Protein AF-A0A843UYV1-F1 (afdb_monomer_lite)

InterPro domains:
  IPR007244 NAA35-like [PTHR21373] (15-212)
  IPR057983 NAA35-like, N-terminal [PF04112] (39-180)

Organism: Colocasia esculenta (NCBI:txid4460)

Sequence (216 aa):
MDGAGGGGPLPQTIPSGEQTVWVDASRLIGAACDDLKDGELIHGENFSLFAAMSALEIMDPKMDSGMEKCGYHSLEEAIEDGVGPVPLSSDRTLDVQRCIDVMDHLLICEATWHRGHSLAQTVFSCIYLLKIERTSSHALLHSYCRIIQATCNVVVSAVSDARTHEEEDLFTMSYGLPLKGDGDEKCLSVLNSVEETLCRQLRACRTATSRKQLSE

Structure (mmCIF, N/CA/C/O backbone):
data_AF-A0A843UYV1-F1
#
_entry.id   AF-A0A843UYV1-F1
#
loop_
_atom_site.group_PDB
_atom_site.id
_atom_site.type_symbol
_atom_site.label_atom_id
_atom_site.label_alt_id
_atom_site.label_comp_id
_atom_site.label_asym_id
_atom_site.label_entity_id
_atom_site.label_seq_id
_atom_site.pdbx_PDB_ins_code
_atom_site.Cartn_x
_atom_site.Cartn_y
_atom_site.Cartn_z
_atom_site.occupancy
_atom_site.B_iso_or_equiv
_atom_site.auth_seq_id
_atom_site.auth_comp_id
_atom_site.auth_asym_id
_atom_site.auth_atom_id
_atom_site.pdbx_PDB_model_num
ATOM 1 N N . MET A 1 1 ? 10.867 -28.418 -31.594 1.00 38.44 1 MET A N 1
ATOM 2 C CA . MET A 1 1 ? 9.836 -28.570 -30.548 1.00 38.44 1 MET A CA 1
ATOM 3 C C . MET A 1 1 ? 9.015 -27.307 -30.608 1.00 38.44 1 MET A C 1
ATOM 5 O O . MET A 1 1 ? 9.463 -26.268 -30.145 1.00 38.44 1 MET A O 1
ATOM 9 N N . ASP A 1 2 ? 7.910 -27.399 -31.335 1.00 34.88 2 ASP A N 1
ATOM 10 C CA . ASP A 1 2 ? 7.073 -26.277 -31.739 1.00 34.88 2 ASP A CA 1
ATOM 11 C C . ASP A 1 2 ? 6.251 -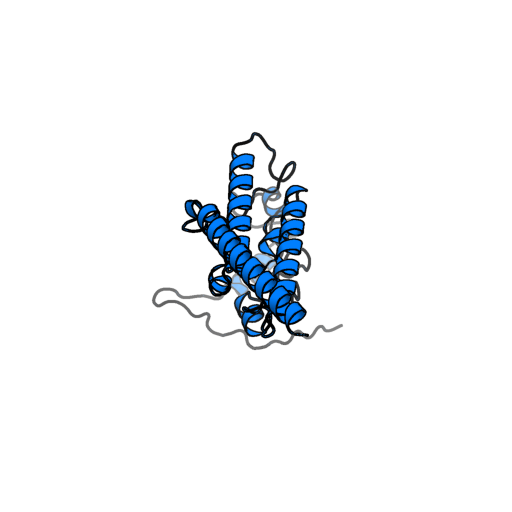25.763 -30.555 1.00 34.88 2 ASP A C 1
ATOM 13 O O . ASP A 1 2 ? 5.382 -26.461 -30.033 1.00 34.88 2 ASP A O 1
ATOM 17 N N . GLY A 1 3 ? 6.543 -24.537 -30.124 1.00 35.09 3 GLY A N 1
ATOM 18 C CA . GLY A 1 3 ? 5.702 -23.770 -29.214 1.00 35.09 3 GLY A CA 1
ATOM 19 C C . GLY A 1 3 ? 4.675 -22.991 -30.023 1.00 35.09 3 GLY A C 1
ATOM 20 O O . GLY A 1 3 ? 4.914 -21.846 -30.392 1.00 35.09 3 GLY A O 1
ATOM 21 N N . ALA A 1 4 ? 3.544 -23.624 -30.331 1.00 39.28 4 ALA A N 1
ATOM 22 C CA . ALA A 1 4 ? 2.399 -22.961 -30.941 1.00 39.28 4 ALA A CA 1
ATOM 23 C C . ALA A 1 4 ? 1.757 -21.997 -29.925 1.00 39.28 4 ALA A C 1
ATOM 25 O O . ALA A 1 4 ? 0.871 -22.374 -29.159 1.00 39.28 4 ALA A O 1
ATOM 26 N N . GLY A 1 5 ? 2.238 -20.752 -29.897 1.00 36.19 5 GLY A N 1
ATOM 27 C CA . GLY A 1 5 ? 1.577 -19.640 -29.220 1.00 36.19 5 GLY A CA 1
ATOM 28 C C . GLY A 1 5 ? 0.309 -19.255 -29.981 1.00 36.19 5 GLY A C 1
ATOM 29 O O . GLY A 1 5 ? 0.352 -19.021 -31.188 1.00 36.19 5 GLY A O 1
ATOM 30 N N . GLY A 1 6 ? -0.828 -19.243 -29.285 1.00 35.62 6 GLY A N 1
ATOM 31 C CA . GLY A 1 6 ? -2.142 -18.950 -29.849 1.00 35.62 6 GLY A CA 1
ATOM 32 C C . GLY A 1 6 ? -2.205 -17.560 -30.481 1.00 35.62 6 GLY A C 1
ATOM 33 O O . GLY A 1 6 ? -2.370 -16.561 -29.788 1.00 35.62 6 GLY A O 1
ATOM 34 N N . GLY A 1 7 ? -2.111 -17.514 -31.809 1.00 38.56 7 GLY A N 1
ATOM 35 C CA . GLY A 1 7 ? -2.366 -16.328 -32.619 1.00 38.56 7 GLY A CA 1
ATOM 36 C C . GLY A 1 7 ? -3.859 -16.022 -32.678 1.00 38.56 7 GLY A C 1
ATOM 37 O O . GLY A 1 7 ? -4.530 -16.351 -33.654 1.00 38.56 7 GLY A O 1
ATOM 38 N N . GLY A 1 8 ? -4.388 -15.400 -31.624 1.00 40.28 8 GLY A N 1
ATOM 39 C CA . GLY A 1 8 ? -5.604 -14.604 -31.758 1.00 40.28 8 GLY A CA 1
ATOM 40 C C . GLY A 1 8 ? -5.331 -13.419 -32.699 1.00 40.28 8 GLY A C 1
ATOM 41 O O . GLY A 1 8 ? -4.207 -12.909 -32.706 1.00 40.28 8 GLY A O 1
ATOM 42 N N . PRO A 1 9 ? -6.302 -12.972 -33.516 1.00 43.75 9 PRO A N 1
ATOM 43 C CA . PRO A 1 9 ? -6.101 -11.802 -34.358 1.00 43.75 9 PRO A CA 1
ATOM 44 C C . PRO A 1 9 ? -5.798 -10.588 -33.474 1.00 43.75 9 PRO A C 1
ATOM 46 O O . PRO A 1 9 ? -6.587 -10.251 -32.591 1.00 43.75 9 PRO A O 1
ATOM 49 N N . LEU A 1 10 ? -4.658 -9.938 -33.719 1.00 50.78 10 LEU A N 1
ATOM 50 C CA . LEU A 1 10 ? -4.339 -8.646 -33.118 1.00 50.78 10 LEU A CA 1
ATOM 51 C C . LEU A 1 10 ? -5.471 -7.655 -33.455 1.00 50.78 10 LEU A C 1
ATOM 53 O O . LEU A 1 10 ? -5.936 -7.643 -34.603 1.00 50.78 10 LEU A O 1
ATOM 57 N N . PRO A 1 11 ? -5.947 -6.841 -32.495 1.00 50.53 11 PRO A N 1
ATOM 58 C CA . PRO A 1 11 ? -6.991 -5.863 -32.764 1.00 50.53 11 PRO A CA 1
ATOM 59 C C . PRO A 1 11 ? -6.548 -4.925 -33.895 1.00 50.53 11 PRO A C 1
ATOM 61 O O . PRO A 1 11 ? -5.503 -4.287 -33.807 1.00 50.53 11 PRO A O 1
ATOM 64 N N . GLN A 1 12 ? -7.338 -4.849 -34.972 1.00 56.47 12 GLN A N 1
ATOM 65 C CA . GLN A 1 12 ? -6.966 -4.145 -36.211 1.00 56.47 12 GLN A CA 1
ATOM 66 C C . GLN A 1 12 ? -6.924 -2.613 -36.085 1.00 56.47 12 GLN A C 1
ATOM 68 O O . GLN A 1 12 ? -6.451 -1.938 -36.995 1.00 56.47 12 GLN A O 1
ATOM 73 N N . THR A 1 13 ? -7.389 -2.053 -34.971 1.00 56.59 13 THR A N 1
ATOM 74 C CA . THR A 1 13 ? -7.415 -0.606 -34.739 1.00 56.59 13 THR A CA 1
ATOM 75 C C . THR A 1 13 ? -7.285 -0.325 -33.252 1.00 56.59 13 THR A C 1
ATOM 77 O O . THR A 1 13 ? -8.186 -0.642 -32.475 1.00 56.59 13 THR A O 1
ATOM 80 N N . ILE A 1 14 ? -6.164 0.285 -32.865 1.00 61.91 14 ILE A N 1
ATOM 81 C CA . ILE A 1 14 ? -5.993 0.893 -31.545 1.00 61.91 14 ILE A CA 1
ATOM 82 C C . ILE A 1 14 ? -6.936 2.106 -31.502 1.00 61.91 14 ILE A C 1
ATOM 84 O O . ILE A 1 14 ? -6.879 2.931 -32.419 1.00 61.91 14 ILE A O 1
ATOM 88 N N . PRO A 1 15 ? -7.829 2.226 -30.503 1.00 61.72 15 PRO A N 1
ATOM 89 C CA . PRO A 1 15 ? -8.723 3.370 -30.406 1.00 61.72 15 PRO A CA 1
ATOM 90 C C . PRO A 1 15 ? -7.897 4.659 -30.334 1.00 61.72 15 PRO A C 1
ATOM 92 O O . PRO A 1 15 ? -7.017 4.828 -29.490 1.00 61.72 15 PRO A O 1
ATOM 95 N N . SER A 1 16 ? -8.165 5.549 -31.279 1.00 61.94 16 SER A N 1
ATOM 96 C CA . SER A 1 16 ? -7.457 6.803 -31.493 1.00 61.94 16 SER A CA 1
ATOM 97 C C . SER A 1 16 ? -8.427 7.938 -31.167 1.00 61.94 16 SER A C 1
ATOM 99 O O . SER A 1 16 ? -9.595 7.860 -31.549 1.00 61.94 16 SER A O 1
ATOM 101 N N . GLY A 1 17 ? -7.989 8.956 -30.421 1.00 69.56 17 GLY A N 1
ATOM 102 C CA . GLY A 1 17 ? -8.827 10.126 -30.135 1.00 69.56 17 GLY A CA 1
ATOM 103 C C . GLY A 1 17 ? -9.171 10.882 -31.423 1.00 69.56 17 GLY A C 1
ATOM 104 O O . GLY A 1 17 ? -8.556 10.645 -32.459 1.00 69.56 17 GLY A O 1
ATOM 105 N N . GLU A 1 18 ? -10.110 11.833 -31.370 1.00 69.56 18 GLU A N 1
ATOM 106 C CA . GLU A 1 18 ? -10.614 12.565 -32.554 1.00 69.56 18 GLU A CA 1
ATOM 107 C C . GLU A 1 18 ? -9.525 13.269 -33.402 1.00 69.56 18 GLU A C 1
ATOM 109 O O . GLU A 1 18 ? -9.798 13.692 -34.523 1.00 69.56 18 GLU A O 1
ATOM 114 N N . GLN A 1 19 ? -8.288 13.386 -32.898 1.00 70.62 19 GLN A N 1
ATOM 115 C CA . GLN A 1 19 ? -7.157 14.035 -33.573 1.00 70.62 19 GLN A CA 1
ATOM 116 C C . GLN A 1 19 ? -5.861 13.208 -33.626 1.00 70.62 19 GLN A C 1
ATOM 118 O O . GLN A 1 19 ? -4.828 13.736 -34.033 1.00 70.62 19 GLN A O 1
ATOM 123 N N . THR A 1 20 ? -5.866 11.930 -33.240 1.00 77.88 20 THR A N 1
ATOM 124 C CA . THR A 1 20 ? -4.661 11.085 -33.323 1.00 77.88 20 THR A CA 1
ATOM 125 C C . THR A 1 20 ? -4.893 9.920 -34.272 1.00 77.88 20 THR A C 1
ATOM 127 O O . THR A 1 20 ? -5.973 9.345 -34.295 1.00 77.88 20 THR A O 1
ATOM 130 N N . VAL A 1 21 ? -3.887 9.544 -35.066 1.00 81.81 21 VAL A N 1
ATOM 131 C CA . VAL A 1 21 ? -3.927 8.358 -35.938 1.00 81.81 21 VAL A CA 1
ATOM 132 C C . VAL A 1 21 ? -2.755 7.462 -35.564 1.00 81.81 21 VAL A C 1
ATOM 134 O O . VAL A 1 21 ? -1.602 7.864 -35.713 1.00 81.81 21 VAL A O 1
ATOM 137 N N . TRP A 1 22 ? -3.046 6.258 -35.076 1.00 85.88 22 TRP A N 1
ATOM 138 C CA . TRP A 1 22 ? -2.031 5.231 -34.849 1.00 85.88 22 TRP A CA 1
ATOM 139 C C . TRP A 1 22 ? -1.647 4.557 -36.169 1.00 85.88 22 TRP A C 1
ATOM 141 O O . TRP A 1 22 ? -2.512 4.195 -36.966 1.00 85.88 22 TRP A O 1
ATOM 151 N N . VAL A 1 23 ? -0.347 4.367 -36.388 1.00 87.44 23 VAL A N 1
ATOM 152 C CA . VAL A 1 23 ? 0.202 3.630 -37.533 1.00 87.44 23 VAL A CA 1
ATOM 153 C C . VAL A 1 23 ? 1.102 2.522 -37.001 1.00 87.44 23 VAL A C 1
ATOM 155 O O . VAL A 1 2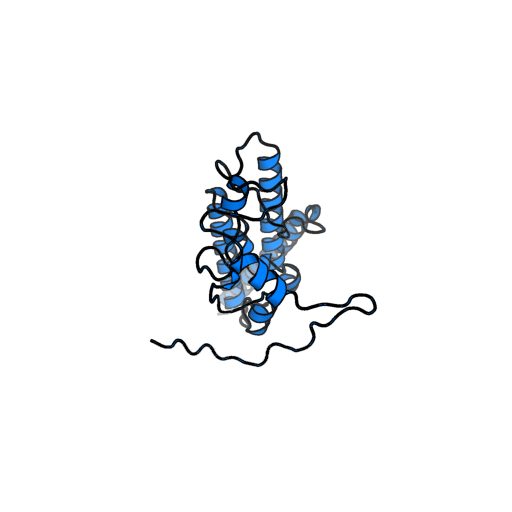3 ? 1.940 2.770 -36.136 1.00 87.44 23 VAL A O 1
ATOM 158 N N . ASP A 1 24 ? 0.930 1.306 -37.516 1.00 88.75 24 ASP A N 1
ATOM 159 C CA . ASP A 1 24 ? 1.776 0.170 -37.155 1.00 88.75 24 ASP A CA 1
ATOM 160 C C . ASP A 1 24 ? 3.193 0.339 -37.730 1.00 88.75 24 ASP A C 1
ATOM 162 O O . ASP A 1 24 ? 3.394 0.351 -38.947 1.00 88.75 24 ASP A O 1
ATOM 166 N N . ALA A 1 25 ? 4.176 0.456 -36.837 1.00 92.88 25 ALA A N 1
ATOM 167 C CA . ALA A 1 25 ? 5.590 0.586 -37.172 1.00 92.88 25 ALA A CA 1
ATOM 168 C C . ALA A 1 25 ? 6.369 -0.739 -37.057 1.00 92.88 25 ALA A C 1
ATOM 170 O O . ALA A 1 25 ? 7.576 -0.750 -37.293 1.00 92.88 25 ALA A O 1
ATOM 171 N N . SER A 1 26 ? 5.714 -1.863 -36.741 1.00 93.50 26 SER A N 1
ATOM 172 C CA . SER A 1 26 ? 6.387 -3.140 -36.446 1.00 93.50 26 SER A CA 1
ATOM 173 C C . SER A 1 26 ? 7.289 -3.610 -37.588 1.00 93.50 26 SER A C 1
ATOM 175 O O . SER A 1 26 ? 8.414 -4.041 -37.357 1.00 93.50 26 SER A O 1
ATOM 177 N N . ARG A 1 27 ? 6.833 -3.469 -38.843 1.00 93.75 27 ARG A N 1
ATOM 178 C CA . ARG A 1 27 ? 7.629 -3.846 -40.028 1.00 93.75 27 ARG A CA 1
ATOM 179 C C . ARG A 1 27 ? 8.855 -2.961 -40.229 1.00 93.75 27 ARG A C 1
ATOM 181 O O . ARG A 1 27 ? 9.890 -3.457 -40.655 1.00 93.75 27 ARG A O 1
ATOM 188 N N . LEU A 1 28 ? 8.724 -1.665 -39.948 1.00 93.44 28 LEU A N 1
ATOM 189 C CA . LEU A 1 28 ? 9.826 -0.712 -40.057 1.00 93.44 28 LEU A CA 1
ATOM 190 C C . LEU A 1 28 ? 10.901 -1.021 -39.010 1.00 93.44 28 LEU A C 1
ATOM 192 O O . LEU A 1 28 ? 12.080 -1.065 -39.344 1.00 93.44 28 LEU A O 1
ATOM 196 N N . ILE A 1 29 ? 10.478 -1.270 -37.768 1.00 93.38 29 ILE A N 1
ATOM 197 C CA . ILE A 1 29 ? 11.378 -1.621 -36.665 1.00 93.38 29 ILE A CA 1
ATOM 198 C C . ILE A 1 29 ? 12.070 -2.957 -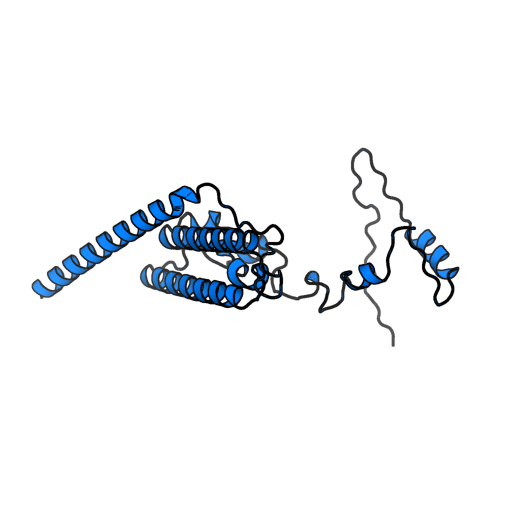36.955 1.00 93.38 29 ILE A C 1
ATOM 200 O O . ILE A 1 29 ? 13.286 -3.035 -36.834 1.00 93.38 29 ILE A O 1
ATOM 204 N N . GLY A 1 30 ? 11.330 -3.972 -37.419 1.00 94.31 30 GLY A N 1
ATOM 205 C CA . GLY A 1 30 ? 11.903 -5.268 -37.795 1.00 94.31 30 GLY A CA 1
ATOM 206 C C . GLY A 1 30 ? 12.981 -5.156 -38.876 1.00 94.31 30 GLY A C 1
ATOM 207 O O . GLY A 1 30 ? 14.077 -5.667 -38.688 1.00 94.31 30 GLY A O 1
ATOM 208 N N . ALA A 1 31 ? 12.715 -4.407 -39.953 1.00 94.50 31 ALA A N 1
ATOM 209 C CA . ALA A 1 31 ? 13.705 -4.185 -41.009 1.00 94.50 31 ALA A CA 1
ATOM 210 C C . ALA A 1 31 ? 14.962 -3.452 -40.502 1.00 94.50 31 ALA A C 1
ATOM 212 O O . ALA A 1 31 ? 16.072 -3.802 -40.884 1.00 94.50 31 ALA A O 1
ATOM 213 N N . ALA A 1 32 ? 14.805 -2.463 -39.614 1.00 93.00 32 ALA A N 1
ATOM 214 C CA . ALA A 1 32 ? 15.941 -1.762 -39.015 1.00 93.00 32 ALA A CA 1
ATOM 215 C C . ALA A 1 32 ? 16.766 -2.659 -38.073 1.00 93.00 32 ALA A C 1
ATOM 217 O O . ALA A 1 32 ? 17.977 -2.479 -37.968 1.00 93.00 32 ALA A O 1
ATOM 218 N N . CYS A 1 33 ? 16.129 -3.619 -37.393 1.00 92.62 33 CYS A N 1
ATOM 219 C CA . CYS A 1 33 ? 16.819 -4.613 -36.574 1.00 92.62 33 CYS A CA 1
ATOM 220 C C . CYS A 1 33 ? 17.603 -5.625 -37.421 1.00 92.62 33 CYS A C 1
ATOM 222 O O . CYS A 1 33 ? 18.697 -6.002 -37.016 1.00 92.62 33 CYS A O 1
ATOM 224 N N . ASP A 1 34 ? 17.080 -6.031 -38.583 1.00 93.81 34 ASP A N 1
ATOM 225 C CA . ASP A 1 34 ? 17.760 -6.967 -39.495 1.00 93.81 34 ASP A CA 1
ATOM 226 C C . ASP A 1 34 ? 19.055 -6.377 -40.090 1.00 93.81 34 ASP A C 1
ATOM 228 O O . ASP A 1 34 ? 19.999 -7.111 -40.385 1.00 93.81 34 ASP A O 1
ATOM 232 N N . ASP A 1 35 ? 19.114 -5.051 -40.244 1.00 94.56 35 ASP A N 1
ATOM 233 C CA . ASP A 1 35 ? 20.301 -4.329 -40.722 1.00 94.56 35 ASP A CA 1
ATOM 234 C C . ASP A 1 35 ? 21.384 -4.145 -39.634 1.00 94.56 35 ASP A C 1
ATOM 236 O O . ASP A 1 35 ? 22.525 -3.788 -39.949 1.00 94.56 35 ASP A O 1
ATOM 240 N N . LEU A 1 36 ? 21.044 -4.374 -38.361 1.00 94.19 36 LEU A N 1
ATOM 241 C CA . LEU A 1 36 ? 21.911 -4.136 -37.207 1.00 94.19 36 LEU A CA 1
ATOM 242 C C . LEU A 1 36 ? 22.858 -5.326 -36.972 1.00 94.19 36 LEU A C 1
ATOM 244 O O . LEU A 1 36 ? 22.439 -6.483 -36.991 1.00 94.19 36 LEU A O 1
ATOM 248 N N . LYS A 1 37 ? 24.147 -5.066 -36.727 1.00 94.25 37 LYS A N 1
ATOM 249 C CA . LYS A 1 37 ? 25.130 -6.128 -36.437 1.00 94.25 37 LYS A CA 1
ATOM 250 C C . LYS A 1 37 ? 25.226 -6.431 -34.947 1.00 94.25 37 LYS A C 1
ATOM 252 O O . LYS A 1 37 ? 24.912 -5.600 -34.097 1.00 94.25 37 LYS A O 1
ATOM 257 N N . ASP A 1 38 ? 25.769 -7.604 -34.627 1.00 92.38 38 ASP A N 1
ATOM 258 C CA . ASP A 1 38 ? 26.064 -7.991 -33.247 1.00 92.38 38 ASP A CA 1
ATOM 259 C C . ASP A 1 38 ? 26.934 -6.933 -32.544 1.00 92.38 38 ASP A C 1
ATOM 261 O O . ASP A 1 38 ? 28.040 -6.611 -32.984 1.00 92.38 38 ASP A O 1
ATOM 265 N N . GLY A 1 39 ? 26.430 -6.407 -31.427 1.00 90.44 39 GLY A N 1
ATOM 266 C CA . GLY A 1 39 ? 27.102 -5.381 -30.626 1.00 90.44 39 GLY A CA 1
ATOM 267 C C . GLY A 1 39 ? 26.785 -3.935 -31.022 1.00 90.44 39 GLY A C 1
ATOM 268 O O . GLY A 1 39 ? 27.240 -3.020 -30.336 1.00 90.44 39 GLY A O 1
ATOM 269 N N . GLU A 1 40 ? 26.000 -3.708 -32.076 1.00 92.94 40 GLU A N 1
ATOM 270 C CA . GLU A 1 40 ? 25.464 -2.386 -32.403 1.00 92.94 40 GLU A CA 1
ATOM 271 C C . GLU A 1 40 ? 24.173 -2.114 -31.607 1.00 92.94 40 GLU A C 1
ATOM 273 O O . GLU A 1 40 ? 23.372 -3.010 -31.342 1.00 92.94 40 GLU A O 1
ATOM 278 N N . LEU A 1 41 ? 23.975 -0.858 -31.199 1.00 90.75 41 LEU A N 1
ATOM 279 C CA . LEU A 1 41 ? 22.805 -0.409 -30.446 1.00 90.75 41 LEU A CA 1
ATOM 280 C C . LEU A 1 41 ? 22.367 0.958 -30.965 1.00 90.75 41 LEU A C 1
ATOM 282 O O . LEU A 1 41 ? 23.146 1.911 -30.954 1.00 90.75 41 LEU A O 1
ATOM 286 N N . ILE A 1 42 ? 21.105 1.070 -31.372 1.00 91.94 42 ILE A N 1
ATOM 287 C CA . ILE A 1 42 ? 20.498 2.355 -31.721 1.00 91.94 42 ILE A CA 1
ATOM 288 C C . ILE A 1 42 ? 19.949 2.980 -30.441 1.00 91.94 42 ILE A C 1
ATOM 290 O O . ILE A 1 42 ? 19.063 2.421 -29.797 1.00 91.94 42 ILE A O 1
ATOM 294 N N . HIS A 1 43 ? 20.459 4.150 -30.074 1.00 91.44 43 HIS A N 1
ATOM 295 C CA . HIS A 1 43 ? 20.009 4.880 -28.896 1.00 91.44 43 HIS A CA 1
ATOM 296 C C . HIS A 1 43 ? 20.088 6.395 -29.114 1.00 91.44 43 HIS A C 1
ATOM 298 O O . HIS A 1 43 ? 20.800 6.877 -29.993 1.00 91.44 43 HIS A O 1
ATOM 304 N N . GLY A 1 44 ? 19.348 7.160 -28.310 1.00 92.62 44 GLY A N 1
ATOM 305 C CA . GLY A 1 44 ? 19.447 8.621 -28.317 1.00 92.62 44 GLY A CA 1
ATOM 306 C C . GLY A 1 44 ? 20.777 9.110 -27.735 1.00 92.62 44 GLY A C 1
ATOM 307 O O . GLY A 1 44 ? 21.421 8.401 -26.963 1.00 92.62 44 GLY A O 1
ATOM 308 N N . GLU A 1 45 ? 21.165 10.347 -28.048 1.00 91.00 45 GLU A N 1
ATOM 309 C CA . GLU A 1 45 ? 22.433 10.947 -27.588 1.00 91.00 45 GLU A CA 1
ATOM 310 C C . GLU A 1 45 ? 22.562 10.997 -26.054 1.00 91.00 45 GLU A C 1
ATOM 312 O O . GLU A 1 45 ? 23.662 10.907 -25.518 1.00 91.00 45 GLU A O 1
ATOM 317 N N . ASN A 1 46 ? 21.433 11.068 -25.340 1.00 90.56 46 ASN A N 1
ATOM 318 C CA . ASN A 1 46 ? 21.380 11.131 -23.875 1.00 90.56 46 ASN A CA 1
ATOM 319 C C . ASN A 1 46 ? 21.210 9.757 -23.201 1.00 90.56 46 ASN A C 1
ATOM 321 O O . ASN A 1 46 ? 20.988 9.687 -21.992 1.00 90.56 46 ASN A O 1
ATOM 325 N N . PHE A 1 47 ? 21.246 8.663 -23.962 1.00 90.94 47 PHE A N 1
ATOM 326 C CA . PHE A 1 47 ? 21.084 7.324 -23.407 1.00 90.94 47 PHE A CA 1
ATOM 327 C C . PHE A 1 47 ? 22.382 6.839 -22.757 1.00 90.94 47 PHE A C 1
ATOM 329 O O . PHE A 1 47 ? 23.461 6.932 -23.338 1.00 90.94 47 PHE A O 1
ATOM 336 N N . SER A 1 48 ? 22.264 6.277 -21.556 1.00 91.25 48 SER A N 1
ATOM 337 C CA . SER A 1 48 ? 23.381 5.694 -20.820 1.00 91.25 48 SER A CA 1
ATOM 338 C C . SER A 1 48 ? 23.091 4.235 -20.508 1.00 91.25 48 SER A C 1
ATOM 340 O O . SER A 1 48 ? 22.078 3.922 -19.884 1.00 91.25 48 SER A O 1
ATOM 342 N N . LEU A 1 49 ? 24.019 3.348 -20.871 1.00 90.25 49 LEU A N 1
ATOM 343 C CA . LEU A 1 49 ? 23.943 1.928 -20.513 1.00 90.25 49 LEU A CA 1
ATOM 344 C C . LEU A 1 49 ? 23.922 1.716 -18.996 1.00 90.25 49 LEU A C 1
ATOM 346 O O . LEU A 1 49 ? 23.286 0.784 -18.523 1.00 90.25 49 LEU A O 1
ATOM 350 N N . PHE A 1 50 ? 24.557 2.605 -18.229 1.00 90.69 50 PHE A N 1
ATOM 351 C CA . PHE A 1 50 ? 24.494 2.557 -16.770 1.00 90.69 50 PHE A CA 1
ATOM 352 C C . PHE A 1 50 ? 23.073 2.827 -16.258 1.00 90.69 50 PHE A C 1
ATOM 354 O O . PHE A 1 50 ? 22.604 2.137 -15.362 1.00 90.69 50 PHE A O 1
ATOM 361 N N . ALA A 1 51 ? 22.358 3.780 -16.865 1.00 88.56 51 ALA A N 1
ATOM 362 C CA . ALA A 1 51 ? 20.956 4.030 -16.532 1.00 88.56 51 ALA A CA 1
ATOM 363 C C . ALA A 1 51 ? 20.047 2.875 -16.984 1.00 88.56 51 ALA A C 1
ATOM 365 O O . ALA A 1 51 ? 19.061 2.573 -16.325 1.00 88.56 51 ALA A O 1
ATOM 366 N N . ALA A 1 52 ? 20.395 2.188 -18.074 1.00 91.06 52 ALA A N 1
ATOM 367 C CA . ALA A 1 52 ? 19.657 1.015 -18.532 1.00 91.06 52 ALA A CA 1
ATOM 368 C C . ALA A 1 52 ? 19.748 -0.177 -17.561 1.00 91.06 52 ALA A C 1
ATOM 370 O O . ALA A 1 52 ? 18.873 -1.035 -17.586 1.00 91.06 52 ALA A O 1
ATOM 371 N N . MET A 1 53 ? 20.752 -0.225 -16.675 1.00 91.19 53 MET A N 1
ATOM 372 C CA . MET A 1 53 ? 20.877 -1.296 -15.676 1.00 91.19 53 MET A CA 1
ATOM 373 C C . MET A 1 53 ? 19.753 -1.297 -14.631 1.00 91.19 53 MET A C 1
ATOM 375 O O . MET A 1 53 ? 19.538 -2.324 -13.994 1.00 91.19 53 MET A O 1
ATOM 379 N N . SER A 1 54 ? 19.049 -0.176 -14.439 1.00 90.00 54 SER A N 1
ATOM 380 C CA . SER A 1 54 ? 17.888 -0.087 -13.543 1.00 90.00 54 SER A CA 1
ATOM 381 C C . SER A 1 54 ? 16.545 -0.203 -14.272 1.00 90.00 54 SER A C 1
ATOM 383 O O . SER A 1 54 ? 15.498 -0.042 -13.645 1.00 90.00 54 SER A O 1
ATOM 385 N N . ALA A 1 55 ? 16.549 -0.458 -15.585 1.00 91.50 55 ALA A N 1
ATOM 386 C CA . ALA A 1 55 ? 15.322 -0.620 -16.352 1.00 91.50 55 ALA A CA 1
ATOM 387 C C . ALA A 1 55 ? 14.567 -1.889 -15.922 1.00 91.50 55 ALA A C 1
ATOM 389 O O . ALA A 1 55 ? 15.165 -2.941 -15.697 1.00 91.50 55 ALA A O 1
ATOM 390 N N . LEU A 1 56 ? 13.239 -1.784 -15.829 1.00 90.44 56 LEU A N 1
ATOM 391 C CA . LEU A 1 56 ? 12.370 -2.933 -15.587 1.00 90.44 56 LEU A CA 1
ATOM 392 C C . LEU A 1 56 ? 12.219 -3.750 -16.873 1.00 90.44 56 LEU A C 1
ATOM 394 O O . LEU A 1 56 ? 12.004 -3.193 -17.951 1.00 90.44 56 LEU A O 1
ATOM 398 N N . GLU A 1 57 ? 12.300 -5.069 -16.743 1.00 91.25 57 GLU A N 1
ATOM 399 C CA . GLU A 1 57 ? 12.091 -6.013 -17.837 1.00 91.25 57 GLU A CA 1
ATOM 400 C C . GLU A 1 57 ? 10.673 -6.579 -17.757 1.00 91.25 57 GLU A C 1
ATOM 402 O O . GLU A 1 57 ? 10.324 -7.269 -16.801 1.00 91.25 57 GLU A O 1
ATOM 407 N N . ILE A 1 58 ? 9.847 -6.266 -18.758 1.00 91.75 58 ILE A N 1
ATOM 408 C CA . ILE A 1 58 ? 8.474 -6.775 -18.850 1.00 91.75 58 ILE A CA 1
ATOM 409 C C . ILE A 1 58 ? 8.528 -8.278 -19.140 1.00 91.75 58 ILE A C 1
ATOM 411 O O . ILE A 1 58 ? 9.340 -8.729 -19.944 1.00 91.75 58 ILE A O 1
ATOM 415 N N . MET A 1 59 ? 7.619 -9.041 -18.536 1.00 88.44 59 MET A N 1
ATOM 416 C CA . MET A 1 59 ? 7.541 -10.504 -18.597 1.00 88.44 59 MET A CA 1
ATOM 417 C C . MET A 1 59 ? 8.636 -11.267 -17.834 1.00 88.44 59 MET A C 1
ATOM 419 O O . MET A 1 59 ? 8.625 -12.501 -17.860 1.00 88.44 59 MET A O 1
ATOM 423 N N . ASP A 1 60 ? 9.539 -10.593 -17.116 1.00 90.44 60 ASP A N 1
ATOM 424 C CA . ASP A 1 60 ? 10.445 -11.274 -16.186 1.00 90.44 60 ASP A CA 1
ATOM 425 C C . ASP A 1 60 ? 9.762 -11.477 -14.816 1.00 90.44 60 ASP A C 1
ATOM 427 O O . ASP A 1 60 ? 9.303 -10.509 -14.212 1.00 90.44 60 ASP A O 1
ATOM 431 N N . PRO A 1 61 ? 9.714 -12.704 -14.259 1.00 87.25 61 PRO A N 1
ATOM 432 C CA . PRO A 1 61 ? 9.011 -12.976 -13.001 1.00 87.25 61 PRO A CA 1
ATOM 433 C C . PRO A 1 61 ? 9.515 -12.219 -11.764 1.00 87.25 61 PRO A C 1
ATOM 435 O O . PRO A 1 61 ? 8.817 -12.201 -10.755 1.00 87.25 61 PRO A O 1
ATOM 438 N N . LYS A 1 62 ? 10.740 -11.678 -11.786 1.00 86.94 62 LYS A N 1
ATOM 439 C CA . LYS A 1 62 ? 11.326 -10.941 -10.655 1.00 86.94 62 LYS A CA 1
ATOM 440 C C . LYS A 1 62 ? 11.293 -9.430 -10.867 1.00 86.94 62 LYS A C 1
ATOM 442 O O . LYS A 1 62 ? 11.274 -8.701 -9.880 1.00 86.94 62 LYS A O 1
ATOM 447 N N . MET A 1 63 ? 11.344 -8.974 -12.117 1.00 88.06 63 MET A N 1
ATOM 448 C CA . MET A 1 63 ? 11.386 -7.551 -12.465 1.00 88.06 63 MET A CA 1
ATOM 449 C C . MET A 1 63 ? 10.005 -6.989 -12.824 1.00 88.06 63 MET A C 1
ATOM 451 O O . MET A 1 63 ? 9.797 -5.783 -12.705 1.00 88.06 63 MET A O 1
ATOM 455 N N . ASP A 1 64 ? 9.060 -7.838 -13.231 1.00 88.38 64 ASP A N 1
ATOM 456 C CA . ASP A 1 64 ? 7.703 -7.447 -13.601 1.00 88.38 64 ASP A CA 1
ATOM 457 C C . ASP A 1 64 ? 6.698 -7.862 -12.519 1.00 88.38 64 ASP A C 1
ATOM 459 O O . ASP A 1 64 ? 6.315 -9.028 -12.400 1.00 88.38 64 ASP A O 1
ATOM 463 N N . SER A 1 65 ? 6.217 -6.891 -11.741 1.00 81.25 65 SER A N 1
ATOM 464 C CA . SER A 1 65 ? 5.167 -7.122 -10.742 1.00 81.25 65 SER A CA 1
ATOM 465 C C . SER A 1 65 ? 3.836 -7.567 -11.361 1.00 81.25 65 SER A C 1
ATOM 467 O O . SER A 1 65 ? 3.036 -8.206 -10.682 1.00 81.25 65 SER A O 1
ATOM 469 N N . GLY A 1 66 ? 3.605 -7.298 -12.652 1.00 82.19 66 GLY A N 1
ATOM 470 C CA . GLY A 1 66 ? 2.447 -7.788 -13.399 1.00 82.19 66 GLY A CA 1
ATOM 471 C C . GLY A 1 66 ? 2.522 -9.278 -13.752 1.00 82.19 66 GLY A C 1
ATOM 472 O O . GLY A 1 66 ? 1.506 -9.865 -14.131 1.00 82.19 66 GLY A O 1
ATOM 473 N N . MET A 1 67 ? 3.694 -9.910 -13.615 1.00 83.12 67 MET A N 1
ATOM 474 C CA . MET A 1 67 ? 3.858 -11.359 -13.789 1.00 83.12 67 MET A CA 1
ATOM 475 C C . MET A 1 67 ? 3.492 -12.163 -12.551 1.00 83.12 67 MET A C 1
ATOM 477 O O . MET A 1 67 ? 3.200 -13.362 -12.659 1.00 83.12 67 MET A O 1
ATOM 481 N N . GLU A 1 68 ? 3.493 -11.534 -11.377 1.00 73.44 68 GLU A N 1
ATOM 482 C CA . GLU A 1 68 ? 3.099 -12.212 -10.158 1.00 73.44 68 GLU A CA 1
ATOM 483 C C . GLU A 1 68 ? 1.604 -12.537 -10.220 1.00 73.44 68 GLU A C 1
ATOM 485 O O . GLU A 1 68 ? 0.743 -11.669 -10.353 1.00 73.44 68 GLU A O 1
ATOM 490 N N . LYS A 1 69 ? 1.274 -13.827 -10.110 1.00 66.75 69 LYS A N 1
ATOM 491 C CA . LYS A 1 69 ? -0.111 -14.301 -10.007 1.00 66.75 69 LYS A CA 1
ATOM 492 C C . LYS A 1 69 ? -0.624 -14.086 -8.588 1.00 66.75 69 LYS A C 1
ATOM 494 O O . LYS A 1 69 ? -1.029 -15.034 -7.916 1.00 66.75 69 LYS A O 1
ATOM 499 N N . CYS A 1 70 ? -0.559 -12.851 -8.108 1.00 62.31 70 CYS A N 1
ATOM 500 C CA . CYS A 1 70 ? -1.350 -12.468 -6.958 1.00 62.31 70 CYS A CA 1
ATOM 501 C C . CYS A 1 70 ? -2.805 -12.532 -7.430 1.00 62.31 70 CYS A C 1
ATOM 503 O O . CYS A 1 70 ? -3.113 -12.033 -8.507 1.00 62.31 70 CYS A O 1
ATOM 505 N N . GLY A 1 71 ? -3.674 -13.238 -6.705 1.00 70.81 71 GLY A N 1
ATOM 506 C CA . GLY A 1 71 ? -5.008 -13.631 -7.185 1.00 70.81 71 GLY A CA 1
ATOM 507 C C . GLY A 1 71 ? -5.942 -12.490 -7.615 1.00 70.81 71 GLY A C 1
ATOM 508 O O . GLY A 1 71 ? -7.035 -12.783 -8.082 1.00 70.81 71 GLY A O 1
ATOM 509 N N . TYR A 1 72 ? -5.514 -11.233 -7.476 1.00 80.12 72 TYR A N 1
ATOM 510 C CA . TYR A 1 72 ? -6.221 -10.034 -7.901 1.00 80.12 72 TYR A CA 1
ATOM 511 C C . TYR A 1 72 ? -5.275 -9.111 -8.673 1.00 80.12 72 TYR A C 1
ATOM 513 O O . TYR A 1 72 ? -4.144 -8.867 -8.247 1.00 80.12 72 TYR A O 1
ATOM 521 N N . HIS A 1 73 ? -5.763 -8.555 -9.778 1.00 78.69 73 HIS A N 1
ATOM 522 C CA . HIS A 1 73 ? -5.038 -7.603 -10.621 1.00 78.69 73 HIS A CA 1
ATOM 523 C C . HIS A 1 73 ? -5.298 -6.145 -10.231 1.00 78.69 73 HIS A C 1
ATOM 525 O O . HIS A 1 73 ? -4.579 -5.244 -10.662 1.00 78.69 73 HIS A O 1
ATOM 531 N N . SER A 1 74 ? -6.324 -5.897 -9.416 1.00 84.06 74 SER A N 1
ATOM 532 C CA . SER A 1 74 ? -6.647 -4.571 -8.898 1.00 84.06 74 SER A CA 1
ATOM 533 C C . SER A 1 74 ? -7.152 -4.636 -7.463 1.00 84.06 74 SER A C 1
ATOM 535 O O . SER A 1 74 ? -7.648 -5.660 -6.988 1.00 84.06 74 SER A O 1
ATOM 537 N N . LEU A 1 75 ? -7.047 -3.503 -6.768 1.00 85.19 75 LEU A N 1
ATOM 538 C CA . LEU A 1 75 ? -7.613 -3.360 -5.435 1.00 85.19 75 LEU A CA 1
ATOM 539 C C . LEU A 1 75 ? -9.141 -3.483 -5.479 1.00 85.19 75 LEU A C 1
ATOM 541 O O . LEU A 1 75 ? -9.736 -4.041 -4.570 1.00 85.19 75 LEU A O 1
ATOM 545 N N . GLU A 1 76 ? -9.781 -2.961 -6.522 1.00 86.88 76 GLU A N 1
ATOM 546 C CA . GLU A 1 76 ? -11.223 -3.043 -6.747 1.00 86.88 76 GLU A CA 1
ATOM 547 C C . GLU A 1 76 ? -11.693 -4.495 -6.854 1.00 86.88 76 GLU A C 1
ATOM 549 O O . GLU A 1 76 ? -12.621 -4.876 -6.148 1.00 86.88 76 GLU A O 1
ATOM 554 N N . GLU A 1 77 ? -11.000 -5.315 -7.644 1.00 87.38 77 GLU A N 1
ATOM 555 C CA . GLU A 1 77 ? -11.304 -6.740 -7.809 1.00 87.38 77 GLU A CA 1
ATOM 556 C C . GLU A 1 77 ? -11.193 -7.505 -6.482 1.00 87.38 77 GLU A C 1
ATOM 558 O O . GLU A 1 77 ? -12.106 -8.240 -6.112 1.00 87.38 77 GLU A O 1
ATOM 563 N N . ALA A 1 78 ? -10.125 -7.271 -5.710 1.00 86.94 78 ALA A N 1
ATOM 564 C CA . ALA A 1 78 ? -9.971 -7.880 -4.387 1.00 86.94 78 ALA A CA 1
ATOM 565 C C . ALA A 1 78 ? -11.126 -7.501 -3.445 1.00 86.94 78 ALA A C 1
ATOM 567 O O . ALA A 1 78 ? -11.593 -8.305 -2.640 1.00 86.94 78 ALA A O 1
ATOM 568 N N . ILE A 1 79 ? -11.605 -6.262 -3.540 1.00 87.25 79 ILE A N 1
ATOM 569 C CA . ILE A 1 79 ? -12.715 -5.773 -2.723 1.00 87.25 79 ILE A CA 1
ATOM 570 C C . ILE A 1 79 ? -14.040 -6.407 -3.152 1.00 87.25 79 ILE A C 1
ATOM 572 O O . ILE A 1 79 ? -14.852 -6.745 -2.287 1.00 87.25 79 ILE A O 1
ATOM 576 N N . GLU A 1 80 ? -14.260 -6.567 -4.455 1.00 87.50 80 GLU A N 1
ATOM 577 C CA . GLU A 1 80 ? -15.439 -7.231 -5.016 1.00 87.50 80 GLU A CA 1
ATOM 578 C C . GLU A 1 80 ? -15.500 -8.714 -4.631 1.00 87.50 80 GLU A C 1
ATOM 580 O O . GLU A 1 80 ? -16.581 -9.201 -4.299 1.00 87.50 80 GLU A O 1
ATOM 585 N N . ASP A 1 81 ? -14.352 -9.395 -4.553 1.00 87.12 81 ASP A N 1
ATOM 586 C CA . ASP A 1 81 ? -14.257 -10.777 -4.052 1.00 87.12 81 ASP A CA 1
ATOM 587 C C . ASP A 1 81 ? -14.423 -10.885 -2.518 1.00 87.12 81 ASP A C 1
ATOM 589 O O . ASP A 1 81 ? -14.424 -11.966 -1.932 1.00 87.12 81 ASP A O 1
ATOM 593 N N . GLY A 1 82 ? -14.617 -9.752 -1.835 1.00 83.81 82 GLY A N 1
ATOM 594 C CA . GLY A 1 82 ? -14.894 -9.698 -0.402 1.00 83.81 82 GLY A CA 1
ATOM 595 C C . GLY A 1 82 ? -13.647 -9.650 0.480 1.00 83.81 82 GLY A C 1
ATOM 596 O O . GLY A 1 82 ? -13.753 -9.844 1.696 1.00 83.81 82 GLY A O 1
ATOM 597 N N . VAL A 1 83 ? -12.471 -9.354 -0.081 1.00 84.94 83 VAL A N 1
ATOM 598 C CA . VAL A 1 83 ? -11.254 -9.147 0.708 1.00 84.94 83 VAL A CA 1
ATOM 599 C C . VAL A 1 83 ? -11.351 -7.827 1.483 1.00 84.94 83 VAL A C 1
ATOM 601 O O . VAL A 1 83 ? -11.651 -6.753 0.951 1.00 84.94 83 VAL A O 1
ATOM 604 N N . GLY A 1 84 ? -11.094 -7.909 2.789 1.00 82.75 84 GLY A N 1
ATOM 605 C CA . GLY A 1 84 ? -11.198 -6.778 3.708 1.00 82.75 84 GLY A CA 1
ATOM 606 C C . GLY A 1 84 ? -12.646 -6.311 3.930 1.00 82.75 84 GLY A C 1
ATOM 607 O O . GLY A 1 84 ? -12.982 -5.179 3.556 1.00 82.75 84 GLY A O 1
ATOM 608 N N . PRO A 1 85 ? -13.528 -7.164 4.488 1.00 85.06 85 PRO A N 1
ATOM 609 C CA . PRO A 1 85 ? -14.915 -6.802 4.748 1.00 85.06 85 PRO A CA 1
ATOM 610 C C . PRO A 1 85 ? -15.012 -5.723 5.835 1.00 85.06 85 PRO A C 1
ATOM 612 O O . PRO A 1 85 ? -14.267 -5.729 6.812 1.00 85.06 85 PRO A O 1
ATOM 615 N N . VAL A 1 86 ? -15.960 -4.799 5.678 1.00 81.88 86 VAL A N 1
ATOM 616 C CA . VAL A 1 86 ? -16.313 -3.810 6.705 1.00 81.88 86 VAL A CA 1
ATOM 617 C C . VAL A 1 86 ? -17.839 -3.828 6.864 1.00 81.88 86 VAL A C 1
ATOM 619 O O . VAL A 1 86 ? -18.530 -3.527 5.889 1.00 81.88 86 VAL A O 1
ATOM 622 N N . PRO A 1 87 ? -18.398 -4.160 8.047 1.00 80.50 87 PRO A N 1
ATOM 623 C CA . PRO A 1 87 ? -17.723 -4.607 9.276 1.00 80.50 87 PRO A CA 1
ATOM 624 C C . PRO A 1 87 ? -16.984 -5.947 9.102 1.00 80.50 87 PRO A C 1
ATOM 626 O O . PRO A 1 87 ? -17.289 -6.712 8.190 1.00 80.50 87 PRO A O 1
ATOM 629 N N . LEU A 1 88 ? -16.018 -6.228 9.982 1.00 83.38 88 LEU A N 1
ATOM 630 C CA . LEU A 1 88 ? -15.140 -7.404 9.884 1.00 83.38 88 LEU A CA 1
ATOM 631 C C . LEU A 1 88 ? -15.899 -8.707 10.166 1.00 83.38 88 LEU A C 1
ATOM 633 O O . LEU A 1 88 ? -15.514 -9.777 9.697 1.00 83.38 88 LEU A O 1
ATOM 637 N N . SER A 1 89 ? -16.978 -8.622 10.947 1.00 84.56 89 SER A N 1
ATOM 638 C CA . SER A 1 89 ? -17.914 -9.717 11.184 1.00 84.56 89 SER A CA 1
ATOM 639 C C . SER A 1 89 ? -19.316 -9.193 11.495 1.00 84.56 89 SER A C 1
ATOM 641 O O . SER A 1 89 ? -19.492 -8.104 12.038 1.00 84.56 89 SER A O 1
ATOM 643 N N . SER A 1 90 ? -20.336 -10.003 11.202 1.00 82.62 90 SER A N 1
ATOM 644 C CA . SER A 1 90 ? -21.707 -9.760 11.673 1.00 82.62 90 SER A CA 1
ATOM 645 C C . SER A 1 90 ? -21.866 -9.949 13.189 1.00 82.62 90 SER A C 1
ATOM 647 O O . SER A 1 90 ? -22.744 -9.342 13.802 1.00 82.62 90 SER A O 1
ATOM 649 N N . ASP A 1 91 ? -21.021 -10.789 13.798 1.00 87.38 91 ASP A N 1
ATOM 650 C CA . ASP A 1 91 ? -20.978 -10.971 15.248 1.00 87.38 91 ASP A CA 1
ATOM 651 C C . ASP A 1 91 ? -20.092 -9.894 15.875 1.00 87.38 91 ASP A C 1
ATOM 653 O O . ASP A 1 91 ? -18.912 -9.784 15.550 1.00 87.38 91 ASP A O 1
ATOM 657 N N . ARG A 1 92 ? -20.656 -9.135 16.819 1.00 83.44 92 ARG A N 1
ATOM 658 C CA . ARG A 1 92 ? -19.963 -8.046 17.514 1.00 83.44 92 ARG A CA 1
ATOM 659 C C . ARG A 1 92 ? -18.743 -8.514 18.298 1.00 83.44 92 ARG A C 1
ATOM 661 O O . ARG A 1 92 ? -17.773 -7.769 18.383 1.00 83.44 92 ARG A O 1
ATOM 668 N N . THR A 1 93 ? -18.781 -9.701 18.902 1.00 85.88 93 THR A N 1
ATOM 669 C CA . THR A 1 93 ? -17.626 -10.201 19.661 1.00 85.88 93 THR A CA 1
ATOM 670 C C . THR A 1 93 ? -16.489 -10.558 18.715 1.00 85.88 93 THR A C 1
ATOM 672 O O . THR A 1 93 ? -15.350 -10.150 18.948 1.00 85.88 93 THR A O 1
ATOM 675 N N . LEU A 1 94 ? -16.809 -11.256 17.624 1.00 89.44 94 LEU A N 1
ATOM 676 C CA . LEU A 1 94 ? -15.832 -11.604 16.602 1.00 89.44 94 LEU A CA 1
ATOM 677 C C . LEU A 1 94 ? -15.301 -10.361 15.869 1.00 89.44 94 LEU A C 1
ATOM 679 O O . LEU A 1 94 ? -14.113 -10.298 15.587 1.00 89.44 94 LEU A O 1
ATOM 683 N N . ASP A 1 95 ? -16.136 -9.354 15.609 1.00 88.50 95 ASP A N 1
ATOM 684 C CA . ASP A 1 95 ? -15.725 -8.094 14.974 1.00 88.50 95 ASP A CA 1
ATOM 685 C C . ASP A 1 95 ? -14.659 -7.361 15.800 1.00 88.50 95 ASP A C 1
ATOM 687 O O . ASP A 1 95 ? -13.632 -6.954 15.261 1.00 88.50 95 ASP A O 1
ATOM 691 N N . VAL A 1 96 ? -14.842 -7.276 17.123 1.00 88.94 96 VAL A N 1
ATOM 692 C CA . VAL A 1 96 ? -13.843 -6.676 18.021 1.00 88.94 96 VAL A CA 1
ATOM 693 C C . VAL A 1 96 ? -12.540 -7.476 18.014 1.00 88.94 96 VAL A C 1
ATOM 695 O O . VAL A 1 96 ? -11.470 -6.877 17.955 1.00 88.94 96 VAL A O 1
ATOM 698 N N . GLN A 1 97 ? -12.610 -8.811 18.037 1.00 91.12 97 GLN A N 1
ATOM 699 C CA . GLN A 1 97 ? -11.416 -9.662 17.954 1.00 91.12 97 GLN A CA 1
ATOM 700 C C . GLN A 1 97 ? -10.661 -9.438 16.641 1.00 91.12 97 GLN A C 1
ATOM 702 O O . GLN A 1 97 ? -9.467 -9.168 16.665 1.00 91.12 97 GLN A O 1
ATOM 707 N N . ARG A 1 98 ? -11.369 -9.442 15.506 1.00 91.81 98 ARG A N 1
ATOM 708 C CA . ARG A 1 98 ? -10.770 -9.170 14.193 1.00 91.81 98 ARG A CA 1
ATOM 709 C C . ARG A 1 98 ? -10.198 -7.764 14.091 1.00 91.81 98 ARG A C 1
ATOM 711 O O . ARG A 1 98 ? -9.169 -7.578 13.454 1.00 91.81 98 ARG A O 1
ATOM 718 N N . CYS A 1 99 ? -10.837 -6.778 14.717 1.00 92.00 99 CYS A N 1
ATOM 719 C CA . CYS A 1 99 ? -10.308 -5.420 14.761 1.00 92.00 99 CYS A CA 1
ATOM 720 C C . CYS A 1 99 ? -8.961 -5.394 15.491 1.00 92.00 99 CYS A C 1
ATOM 722 O O . CYS A 1 99 ? -8.021 -4.781 14.997 1.00 92.00 99 CYS A O 1
ATOM 724 N N . ILE A 1 100 ? -8.852 -6.092 16.625 1.00 93.06 100 ILE A N 1
ATOM 725 C CA . ILE A 1 100 ? -7.597 -6.213 17.376 1.00 93.06 100 ILE A CA 1
ATOM 726 C C . ILE A 1 100 ? -6.536 -6.951 16.548 1.00 93.06 100 ILE A C 1
ATOM 728 O O . ILE A 1 100 ? -5.410 -6.469 16.487 1.00 93.06 100 ILE A O 1
ATOM 732 N N . ASP A 1 101 ? -6.895 -8.044 15.864 1.00 93.88 101 ASP A N 1
ATOM 733 C CA . ASP A 1 101 ? -5.977 -8.780 14.979 1.00 93.88 101 ASP A CA 1
ATOM 734 C C . ASP A 1 101 ? -5.381 -7.849 13.903 1.00 93.88 101 ASP A C 1
ATOM 736 O O . ASP A 1 101 ? -4.175 -7.847 13.660 1.00 93.88 101 ASP A O 1
ATOM 740 N N . VAL A 1 102 ? -6.220 -7.019 13.271 1.00 93.50 102 VAL A N 1
ATOM 741 C CA . VAL A 1 102 ? -5.778 -6.044 12.261 1.00 93.50 102 VAL A CA 1
ATOM 742 C C . VAL A 1 102 ? -4.868 -4.981 12.878 1.00 93.50 102 VAL A C 1
ATOM 744 O O . VAL A 1 102 ? -3.853 -4.632 12.278 1.00 93.50 102 VAL A O 1
ATOM 747 N N . MET A 1 103 ? -5.206 -4.471 14.065 1.00 94.31 103 MET A N 1
ATOM 748 C CA . MET A 1 103 ? -4.382 -3.480 14.766 1.00 94.31 103 MET A CA 1
ATOM 749 C C . MET A 1 103 ? -2.996 -4.042 15.112 1.00 94.31 103 MET A C 1
ATOM 751 O O . MET A 1 103 ? -1.990 -3.383 14.862 1.00 94.31 103 MET A O 1
ATOM 755 N N . ASP A 1 104 ? -2.932 -5.270 15.627 1.00 95.94 104 ASP A N 1
ATOM 756 C CA . ASP A 1 104 ? -1.671 -5.936 15.968 1.00 95.94 104 ASP A CA 1
ATOM 757 C C . ASP A 1 104 ? -0.801 -6.166 14.723 1.00 95.94 104 ASP A C 1
ATOM 759 O O . ASP A 1 104 ? 0.379 -5.809 14.697 1.00 95.94 104 ASP A O 1
ATOM 763 N N . HIS A 1 105 ? -1.401 -6.651 13.631 1.00 94.75 105 HIS A N 1
ATOM 764 C CA . HIS A 1 105 ? -0.694 -6.821 12.362 1.00 94.75 105 HIS A CA 1
ATOM 765 C C . HIS A 1 105 ? -0.155 -5.505 11.793 1.00 94.75 105 HIS A C 1
ATOM 767 O O . HIS A 1 105 ? 0.970 -5.477 11.290 1.00 94.75 105 HIS A O 1
ATOM 773 N N . LEU A 1 106 ? -0.918 -4.415 11.883 1.00 95.00 106 LEU A N 1
ATOM 774 C CA . LEU A 1 106 ? -0.467 -3.095 11.441 1.00 95.00 106 LEU A CA 1
ATOM 775 C C . LEU A 1 106 ? 0.733 -2.598 12.251 1.00 95.00 106 LEU A C 1
ATOM 777 O O . LEU A 1 106 ? 1.684 -2.084 11.664 1.00 95.00 106 LEU A O 1
ATOM 781 N N . LEU A 1 107 ? 0.734 -2.820 13.566 1.00 93.88 107 LEU A N 1
ATOM 782 C CA . LEU A 1 107 ? 1.861 -2.462 14.426 1.00 93.88 107 LEU A CA 1
ATOM 783 C C . LEU A 1 107 ? 3.128 -3.256 14.066 1.00 93.88 107 LEU A C 1
ATOM 785 O O . LEU A 1 107 ? 4.229 -2.705 14.033 1.00 93.88 107 LEU A O 1
ATOM 789 N N . ILE A 1 108 ? 2.982 -4.546 13.743 1.00 95.56 108 ILE A N 1
ATOM 790 C CA . ILE A 1 108 ? 4.091 -5.378 13.253 1.00 95.56 108 ILE A CA 1
ATOM 791 C C . ILE A 1 108 ? 4.607 -4.854 11.905 1.00 95.56 108 ILE A C 1
ATOM 793 O O . ILE A 1 108 ? 5.821 -4.808 11.691 1.00 95.56 108 ILE A O 1
ATOM 797 N N . CYS A 1 109 ? 3.714 -4.443 11.002 1.00 95.25 109 CYS A N 1
ATOM 798 C CA . CYS A 1 109 ? 4.094 -3.873 9.709 1.00 95.25 109 CYS A CA 1
ATOM 799 C C . CYS A 1 109 ? 4.884 -2.570 9.878 1.00 95.25 109 CYS A C 1
ATOM 801 O O . CYS A 1 109 ? 5.927 -2.410 9.247 1.00 95.25 109 CYS A O 1
ATOM 803 N N . GLU A 1 110 ? 4.446 -1.683 10.772 1.00 93.62 110 GLU A N 1
ATOM 804 C CA . GLU A 1 110 ? 5.159 -0.446 11.105 1.00 93.62 110 GLU A CA 1
ATOM 805 C C . GLU A 1 110 ? 6.546 -0.739 11.701 1.00 93.62 110 GLU A C 1
ATOM 807 O O . GLU A 1 110 ? 7.555 -0.195 11.254 1.00 93.62 110 GLU A O 1
ATOM 812 N N . ALA A 1 111 ? 6.637 -1.680 12.646 1.00 93.75 111 ALA A N 1
ATOM 813 C CA . ALA A 1 111 ? 7.919 -2.096 13.215 1.00 93.75 111 ALA A CA 1
ATOM 814 C C . ALA A 1 111 ? 8.858 -2.730 12.172 1.00 93.75 111 ALA A C 1
ATOM 816 O O . ALA A 1 111 ? 10.077 -2.590 12.268 1.00 93.75 111 ALA A O 1
ATOM 817 N N . THR A 1 112 ? 8.304 -3.430 11.180 1.00 93.81 112 THR A N 1
ATOM 818 C CA . THR A 1 112 ? 9.063 -4.032 10.076 1.00 93.81 112 THR A CA 1
ATOM 819 C C . THR A 1 112 ? 9.580 -2.959 9.122 1.00 93.81 112 THR A C 1
ATOM 821 O O . THR A 1 112 ? 10.741 -3.007 8.723 1.00 93.81 112 THR A O 1
ATOM 824 N N . TRP A 1 113 ? 8.767 -1.947 8.815 1.00 92.69 113 TRP A N 1
ATOM 825 C CA . TRP A 1 113 ? 9.194 -0.778 8.047 1.00 92.69 113 TRP A CA 1
ATOM 826 C C . TRP A 1 113 ? 10.365 -0.051 8.719 1.00 92.69 113 TRP A C 1
ATOM 828 O O . TRP A 1 113 ? 11.384 0.204 8.079 1.00 92.69 113 TRP A O 1
ATOM 838 N N . HIS A 1 114 ? 10.295 0.158 10.037 1.00 90.25 114 HIS A N 1
ATOM 839 C CA . HIS A 1 114 ? 11.388 0.760 10.810 1.00 90.25 114 HIS A CA 1
ATOM 840 C C . HIS A 1 114 ? 12.705 -0.039 10.786 1.00 90.25 114 HIS A C 1
ATOM 842 O O . HIS A 1 114 ? 13.738 0.487 11.189 1.00 90.25 114 HIS A O 1
ATOM 848 N N . ARG A 1 115 ? 12.700 -1.297 10.323 1.00 88.81 115 ARG A N 1
ATOM 849 C CA . ARG A 1 115 ? 13.912 -2.116 10.134 1.00 88.81 115 ARG A CA 1
ATOM 850 C C . ARG A 1 115 ? 14.522 -2.007 8.731 1.00 88.81 115 ARG A C 1
ATOM 852 O O . ARG A 1 115 ? 15.450 -2.755 8.439 1.00 88.81 115 ARG A O 1
ATOM 859 N N . GLY A 1 116 ? 14.007 -1.123 7.876 1.00 86.81 116 GLY A N 1
ATOM 860 C CA . GLY A 1 116 ? 14.540 -0.869 6.532 1.00 86.81 116 GLY A CA 1
ATOM 861 C C . GLY A 1 116 ? 13.770 -1.546 5.395 1.00 86.81 116 GLY A C 1
ATOM 862 O O . GLY A 1 116 ? 14.193 -1.479 4.246 1.00 86.81 116 GLY A O 1
ATOM 863 N N . HIS A 1 117 ? 12.633 -2.187 5.675 1.00 90.62 117 HIS A N 1
ATOM 864 C CA . HIS A 1 117 ? 11.750 -2.677 4.612 1.00 90.62 117 HIS A CA 1
ATOM 865 C C . HIS A 1 117 ? 10.986 -1.525 3.949 1.00 90.62 117 HIS A C 1
ATOM 867 O O . HIS A 1 117 ? 10.838 -0.463 4.542 1.00 90.62 117 HIS A O 1
ATOM 873 N N . SER A 1 118 ? 10.460 -1.722 2.736 1.00 90.12 118 SER A N 1
ATOM 874 C CA . SER A 1 118 ? 9.702 -0.667 2.054 1.00 90.12 118 SER A CA 1
ATOM 875 C C . SER A 1 118 ? 8.331 -0.436 2.694 1.00 90.12 118 SER A C 1
ATOM 877 O O . SER A 1 118 ? 7.648 -1.367 3.135 1.00 90.12 118 SER A O 1
ATOM 879 N N . LEU A 1 119 ? 7.895 0.821 2.701 1.00 90.44 119 LEU A N 1
ATOM 880 C CA . LEU A 1 119 ? 6.583 1.220 3.208 1.00 90.44 119 LEU A CA 1
ATOM 881 C C . LEU A 1 119 ? 5.432 0.581 2.400 1.00 90.44 119 LEU A C 1
ATOM 883 O O . LEU A 1 119 ? 4.419 0.166 2.969 1.00 90.44 119 LEU A O 1
ATOM 887 N N . ALA A 1 120 ? 5.621 0.454 1.082 1.00 89.00 120 ALA A N 1
ATOM 888 C CA . ALA A 1 120 ? 4.667 -0.158 0.157 1.00 89.00 120 ALA A CA 1
ATOM 889 C C . ALA A 1 120 ? 4.403 -1.641 0.461 1.00 89.00 120 ALA A C 1
ATOM 891 O O . ALA A 1 120 ? 3.260 -2.085 0.413 1.00 89.00 120 ALA A O 1
ATOM 892 N N . GLN A 1 121 ? 5.447 -2.398 0.809 1.00 88.94 121 GLN A N 1
ATOM 893 C CA . GLN A 1 121 ? 5.347 -3.842 1.060 1.00 88.94 121 GLN A CA 1
ATOM 894 C C . GLN A 1 121 ? 4.974 -4.185 2.508 1.00 88.94 121 GLN A C 1
ATOM 896 O O . GLN A 1 121 ? 4.663 -5.335 2.802 1.00 88.94 121 GLN A O 1
ATOM 901 N N . THR A 1 122 ? 5.021 -3.213 3.421 1.00 93.44 122 THR A N 1
ATOM 902 C CA . THR A 1 122 ? 4.754 -3.418 4.850 1.00 93.44 122 THR A CA 1
ATOM 903 C C . THR A 1 122 ? 3.412 -2.810 5.239 1.00 93.44 122 THR A C 1
ATOM 905 O O . THR A 1 122 ? 2.384 -3.472 5.145 1.00 93.44 122 THR A O 1
ATOM 908 N N . VAL A 1 123 ? 3.384 -1.542 5.644 1.00 92.81 123 VAL A N 1
ATOM 909 C CA . VAL A 1 123 ? 2.197 -0.849 6.163 1.00 92.81 123 VAL A CA 1
ATOM 910 C C . VAL A 1 123 ? 1.084 -0.782 5.111 1.00 92.81 123 VAL A C 1
ATOM 912 O O . VAL A 1 123 ? -0.070 -1.096 5.406 1.00 92.81 123 VAL A O 1
ATOM 915 N N . PHE A 1 124 ? 1.428 -0.466 3.859 1.00 91.19 124 PHE A N 1
ATOM 916 C CA . PHE A 1 124 ? 0.456 -0.382 2.761 1.00 91.19 124 PHE A CA 1
ATOM 917 C C . PHE A 1 124 ? 0.126 -1.726 2.102 1.00 91.19 124 PHE A C 1
ATOM 919 O O . PHE A 1 124 ? -0.660 -1.755 1.159 1.00 91.19 124 PHE A O 1
ATOM 926 N N . SER A 1 125 ? 0.609 -2.848 2.646 1.00 90.44 125 SER A N 1
ATOM 927 C CA . SER A 1 125 ? 0.035 -4.163 2.318 1.00 90.44 125 SER A CA 1
ATOM 928 C C . SER A 1 125 ? -1.414 -4.296 2.815 1.00 90.44 125 SER A C 1
ATOM 930 O O . SER A 1 125 ? -2.191 -5.110 2.315 1.00 90.44 125 SER A O 1
ATOM 932 N N . CYS A 1 126 ? -1.807 -3.473 3.793 1.00 90.81 126 CYS A N 1
ATOM 933 C CA . CYS A 1 126 ? -3.144 -3.472 4.358 1.00 90.81 126 CYS A CA 1
ATOM 934 C C . CYS A 1 126 ? -4.143 -2.703 3.478 1.00 90.81 126 CYS A C 1
ATOM 936 O O . CYS A 1 126 ? -4.068 -1.481 3.328 1.00 90.81 126 CYS A O 1
ATOM 938 N N . ILE A 1 127 ? -5.167 -3.409 2.988 1.00 90.38 127 ILE A N 1
ATOM 939 C CA . ILE A 1 127 ? -6.263 -2.849 2.172 1.00 90.38 127 ILE A CA 1
ATOM 940 C C . ILE A 1 127 ? -6.974 -1.678 2.866 1.00 90.38 127 ILE A C 1
ATOM 942 O O . ILE A 1 127 ? -7.379 -0.720 2.206 1.00 90.38 127 ILE A O 1
ATOM 946 N N . TYR A 1 128 ? -7.106 -1.720 4.196 1.00 90.44 128 TYR A N 1
ATOM 947 C CA . TYR A 1 128 ? -7.755 -0.650 4.958 1.00 90.44 128 TYR A CA 1
ATOM 948 C C . TYR A 1 128 ? -6.961 0.662 4.940 1.00 90.44 128 TYR A C 1
ATOM 950 O O . TYR A 1 128 ? -7.567 1.724 5.047 1.00 90.44 128 TYR A O 1
ATOM 958 N N . LEU A 1 129 ? -5.633 0.602 4.788 1.00 90.19 129 LEU A N 1
ATOM 959 C CA . LEU A 1 129 ? -4.773 1.781 4.643 1.00 90.19 129 LEU A CA 1
ATOM 960 C C . LEU A 1 129 ? -4.683 2.262 3.195 1.00 90.19 129 LEU A C 1
ATOM 962 O O . LEU A 1 129 ? -4.602 3.465 2.963 1.00 90.19 129 LEU A O 1
ATOM 966 N N . LEU A 1 130 ? -4.762 1.349 2.222 1.00 88.94 130 LEU A N 1
ATOM 967 C CA . LEU A 1 130 ? -4.845 1.713 0.804 1.00 88.94 130 LEU A CA 1
ATOM 968 C C . LEU A 1 130 ? -6.132 2.489 0.477 1.00 88.94 130 LEU A C 1
ATOM 970 O O . LEU A 1 130 ? -6.109 3.371 -0.378 1.00 88.94 130 LEU A O 1
ATOM 974 N N . LYS A 1 131 ? -7.247 2.181 1.157 1.00 88.00 131 LYS A N 1
ATOM 975 C CA . LYS A 1 131 ? -8.542 2.875 1.017 1.00 88.00 131 LYS A CA 1
ATOM 976 C C . LYS A 1 131 ? -9.207 3.113 2.373 1.00 88.00 131 LYS A C 1
ATOM 978 O O . LYS A 1 131 ? -10.127 2.389 2.773 1.00 88.00 131 LYS A O 1
ATOM 983 N N . ILE A 1 132 ? -8.769 4.158 3.072 1.00 88.75 132 ILE A N 1
ATOM 984 C CA . ILE A 1 132 ? -9.234 4.475 4.433 1.00 88.75 132 ILE A CA 1
ATOM 985 C C . ILE A 1 132 ? -10.704 4.914 4.464 1.00 88.75 132 ILE A C 1
ATOM 987 O O . ILE A 1 132 ? -11.393 4.726 5.465 1.00 88.75 132 ILE A O 1
ATOM 991 N N . GLU A 1 133 ? -11.241 5.444 3.368 1.00 86.62 133 GLU A N 1
ATOM 992 C CA . GLU A 1 133 ? -12.648 5.847 3.259 1.00 86.62 133 GLU A CA 1
ATOM 993 C C . GLU A 1 133 ? -13.595 4.676 3.552 1.00 86.62 133 GLU A C 1
ATOM 995 O O . GLU A 1 133 ? -14.693 4.877 4.076 1.00 86.62 133 GLU A O 1
ATOM 1000 N N . ARG A 1 134 ? -13.157 3.437 3.290 1.00 85.94 134 ARG A N 1
ATOM 1001 C CA . ARG A 1 134 ? -13.953 2.231 3.543 1.00 85.94 134 ARG A CA 1
ATOM 1002 C C . ARG A 1 134 ? -14.167 1.942 5.019 1.00 85.94 134 ARG A C 1
ATOM 1004 O O . ARG A 1 134 ? -15.185 1.360 5.376 1.00 85.94 134 ARG A O 1
ATOM 1011 N N . THR A 1 135 ? -13.237 2.336 5.884 1.00 87.81 135 THR A N 1
ATOM 1012 C CA . THR A 1 135 ? -13.356 2.064 7.320 1.00 87.81 135 THR A CA 1
ATOM 1013 C C . THR A 1 135 ? -14.263 3.062 8.029 1.00 87.81 135 THR A C 1
ATOM 1015 O O . THR A 1 135 ? -14.586 2.834 9.185 1.00 87.81 135 THR A O 1
ATOM 1018 N N . SER A 1 136 ? -14.755 4.110 7.353 1.00 86.81 136 SER A N 1
ATOM 1019 C CA . SER A 1 136 ? -15.541 5.204 7.956 1.00 86.81 136 SER A CA 1
ATOM 1020 C C . SER A 1 136 ? -16.766 4.753 8.767 1.00 86.81 136 SER A C 1
ATOM 1022 O O . SER A 1 136 ? -17.181 5.445 9.694 1.00 86.81 136 SER A O 1
ATOM 1024 N N . SER A 1 137 ? -17.354 3.594 8.453 1.00 86.38 137 SER A N 1
ATOM 1025 C CA . SER A 1 137 ? -18.473 3.017 9.213 1.00 86.38 137 SER A CA 1
ATOM 1026 C C . SER A 1 137 ? -18.058 2.358 10.537 1.00 86.38 137 SER A C 1
ATOM 1028 O O . SER A 1 137 ? -18.907 2.130 11.397 1.00 86.38 137 SER A O 1
ATOM 1030 N N . HIS A 1 138 ? -16.773 2.041 10.715 1.00 88.12 138 HIS A N 1
ATOM 1031 C CA . HIS A 1 138 ? -16.194 1.418 11.907 1.00 88.12 138 HIS A CA 1
ATOM 1032 C C . HIS A 1 138 ? -15.257 2.406 12.607 1.00 88.12 138 HIS A C 1
ATOM 1034 O O . HIS A 1 138 ? -14.078 2.513 12.283 1.00 88.12 138 HIS A O 1
ATOM 1040 N N . ALA A 1 139 ? -15.797 3.153 13.573 1.00 89.50 139 ALA A N 1
ATOM 1041 C CA . ALA A 1 139 ? -15.099 4.282 14.193 1.00 89.50 139 ALA A CA 1
ATOM 1042 C C . ALA A 1 139 ? -13.727 3.914 14.791 1.00 89.50 139 ALA A C 1
ATOM 1044 O O . ALA A 1 139 ? -12.778 4.683 14.651 1.00 89.50 139 ALA A O 1
ATOM 1045 N N . LEU A 1 140 ? -13.611 2.741 15.426 1.00 90.38 140 LEU A N 1
ATOM 1046 C CA . LEU A 1 140 ? -12.358 2.285 16.030 1.00 90.38 140 LEU A CA 1
ATOM 1047 C C . LEU A 1 140 ? -11.310 1.981 14.960 1.00 90.38 140 LEU A C 1
ATOM 1049 O O . LEU A 1 140 ? -10.245 2.597 14.973 1.00 90.38 140 LEU A O 1
ATOM 1053 N N . LEU A 1 141 ? -11.635 1.103 14.009 1.00 91.44 141 LEU A N 1
ATOM 1054 C CA . LEU A 1 141 ? -10.718 0.740 12.931 1.00 91.44 141 LEU A CA 1
ATOM 1055 C C . LEU A 1 141 ? -10.319 1.969 12.101 1.00 91.44 141 LEU A C 1
ATOM 1057 O O . LEU A 1 141 ? -9.142 2.157 11.812 1.00 91.44 141 LEU A O 1
ATOM 1061 N N . HIS A 1 142 ? -11.275 2.847 11.786 1.00 91.69 142 HIS A N 1
ATOM 1062 C CA . HIS A 1 142 ? -11.015 4.081 11.047 1.00 91.69 142 HIS A CA 1
ATOM 1063 C C . HIS A 1 142 ? -10.047 5.010 11.774 1.00 91.69 142 HIS A C 1
ATOM 1065 O O . HIS A 1 142 ? -9.066 5.462 11.183 1.00 91.69 142 HIS A O 1
ATOM 1071 N N . SER A 1 143 ? -10.301 5.272 13.062 1.00 91.75 143 SER A N 1
ATOM 1072 C CA . SER A 1 143 ? -9.425 6.116 13.877 1.00 91.75 143 SER A CA 1
ATOM 1073 C C . SER A 1 143 ? -8.013 5.540 13.970 1.00 91.75 143 SER A C 1
ATOM 1075 O O . SER A 1 143 ? -7.044 6.280 13.828 1.00 91.75 143 SER A O 1
ATOM 1077 N N . TYR A 1 144 ? -7.888 4.218 14.111 1.00 92.25 144 TYR A N 1
ATOM 1078 C CA . TYR A 1 144 ? -6.596 3.551 14.181 1.00 92.25 144 TYR A CA 1
ATOM 1079 C C . TYR A 1 144 ? -5.828 3.618 12.855 1.00 92.25 144 TYR A C 1
ATOM 1081 O O . TYR A 1 144 ? -4.671 4.030 12.845 1.00 92.25 144 TYR A O 1
ATOM 1089 N N . CYS A 1 145 ? -6.471 3.300 11.725 1.00 92.31 145 CYS A N 1
ATOM 1090 C CA . CYS A 1 145 ? -5.848 3.421 10.403 1.00 92.31 145 CYS A CA 1
ATOM 1091 C C . CYS A 1 145 ? -5.384 4.858 10.119 1.00 92.31 145 CYS A C 1
ATOM 1093 O O . CYS A 1 145 ? -4.286 5.051 9.603 1.00 92.31 145 CYS A O 1
ATOM 1095 N N . ARG A 1 146 ? -6.180 5.868 10.499 1.00 91.38 146 ARG A N 1
ATOM 1096 C CA . ARG A 1 146 ? -5.798 7.284 10.364 1.00 91.38 146 ARG A CA 1
ATOM 1097 C C . ARG A 1 146 ? -4.568 7.633 11.199 1.00 91.38 146 ARG A C 1
ATOM 1099 O O . ARG A 1 146 ? -3.704 8.352 10.714 1.00 91.38 146 ARG A O 1
ATOM 1106 N N . ILE A 1 147 ? -4.459 7.104 12.417 1.00 91.69 147 ILE A N 1
ATOM 1107 C CA . ILE A 1 147 ? -3.280 7.337 13.261 1.00 91.69 147 ILE A CA 1
ATOM 1108 C C . ILE A 1 147 ? -2.049 6.675 12.675 1.00 91.69 147 ILE A C 1
ATOM 1110 O O . ILE A 1 147 ? -1.020 7.327 12.606 1.00 91.69 147 ILE A O 1
ATOM 1114 N N . ILE A 1 148 ? -2.138 5.419 12.237 1.00 92.25 148 ILE A N 1
ATOM 1115 C CA . ILE A 1 148 ? -0.995 4.730 11.626 1.00 92.25 148 ILE A CA 1
ATOM 1116 C C . ILE A 1 148 ? -0.497 5.505 10.401 1.00 92.25 148 ILE A C 1
ATOM 1118 O O . ILE A 1 148 ? 0.692 5.790 10.302 1.00 92.25 148 ILE A O 1
ATOM 1122 N N . GLN A 1 149 ? -1.405 5.941 9.522 1.00 91.12 149 GLN A N 1
ATOM 1123 C CA . GLN A 1 149 ? -1.066 6.789 8.376 1.00 91.12 149 GLN A CA 1
ATOM 1124 C C . GLN A 1 149 ? -0.366 8.092 8.809 1.00 91.12 149 GLN A C 1
ATOM 1126 O O . GLN A 1 149 ? 0.705 8.418 8.292 1.00 91.12 149 GLN A O 1
ATOM 1131 N N . ALA A 1 150 ? -0.932 8.807 9.788 1.00 91.00 150 ALA A N 1
ATOM 1132 C CA . ALA A 1 150 ? -0.367 10.053 10.299 1.00 91.00 150 ALA A CA 1
ATOM 1133 C C . ALA A 1 150 ? 1.007 9.844 10.963 1.00 91.00 150 ALA A C 1
ATOM 1135 O O . ALA A 1 150 ? 1.925 10.628 10.726 1.00 91.00 150 ALA A O 1
ATOM 1136 N N . THR A 1 151 ? 1.182 8.775 11.744 1.00 91.31 151 THR A N 1
ATOM 1137 C CA . THR A 1 151 ? 2.454 8.410 12.381 1.00 91.31 151 THR A CA 1
ATOM 1138 C C . THR A 1 151 ? 3.513 8.099 11.332 1.00 91.31 151 THR A C 1
ATOM 1140 O O . THR A 1 151 ? 4.596 8.679 11.388 1.00 91.31 151 THR A O 1
ATOM 1143 N N . CYS A 1 152 ? 3.196 7.279 10.323 1.00 91.50 152 CYS A N 1
ATOM 1144 C CA . CYS A 1 152 ? 4.112 7.010 9.215 1.00 91.50 152 CYS A CA 1
ATOM 1145 C C . CYS A 1 152 ? 4.522 8.303 8.496 1.00 91.50 152 CYS A C 1
ATOM 1147 O O . CYS A 1 152 ? 5.701 8.502 8.219 1.00 91.50 152 CYS A O 1
ATOM 1149 N N . ASN A 1 153 ? 3.583 9.220 8.245 1.00 90.75 153 ASN A N 1
ATOM 1150 C CA . ASN A 1 153 ? 3.883 10.512 7.624 1.00 90.75 153 ASN A CA 1
ATOM 1151 C C . ASN A 1 153 ? 4.791 11.396 8.501 1.00 90.75 153 ASN A C 1
ATOM 1153 O O . ASN A 1 153 ? 5.727 12.011 7.990 1.00 90.75 153 ASN A O 1
ATOM 1157 N N . VAL A 1 154 ? 4.563 11.434 9.818 1.00 90.31 154 VAL A N 1
ATOM 1158 C CA . VAL A 1 154 ? 5.435 12.155 10.761 1.00 90.31 154 VAL A CA 1
ATOM 1159 C C . VAL A 1 154 ? 6.839 11.553 10.776 1.00 90.31 154 VAL A C 1
ATOM 1161 O O . VAL A 1 154 ? 7.810 12.305 10.728 1.00 90.31 154 VAL A O 1
ATOM 1164 N N . VAL A 1 155 ? 6.961 10.222 10.797 1.00 90.62 155 VAL A N 1
ATOM 1165 C CA . VAL A 1 155 ? 8.259 9.531 10.755 1.00 90.62 155 VAL A CA 1
ATOM 1166 C C . VAL A 1 155 ? 8.987 9.827 9.444 1.00 90.62 155 VAL A C 1
ATOM 1168 O O . VAL A 1 155 ? 10.143 10.238 9.488 1.00 90.62 155 VAL A O 1
ATOM 1171 N N . VAL A 1 156 ? 8.314 9.713 8.292 1.00 89.38 156 VAL A N 1
ATOM 1172 C CA . VAL A 1 156 ? 8.903 10.062 6.986 1.00 89.38 156 VAL A CA 1
ATOM 1173 C C . VAL A 1 156 ? 9.377 11.514 6.979 1.00 89.38 156 VAL A C 1
ATOM 1175 O O . VAL A 1 156 ? 10.504 11.772 6.565 1.00 89.38 156 VAL A O 1
ATOM 1178 N N . SER A 1 157 ? 8.569 12.458 7.474 1.00 88.81 157 SER A N 1
ATOM 1179 C CA . SER A 1 157 ? 8.957 13.873 7.543 1.00 88.81 157 SER A CA 1
ATOM 1180 C C . SER A 1 157 ? 10.175 14.087 8.443 1.00 88.81 157 SER A C 1
ATOM 1182 O O . SER A 1 157 ? 11.122 14.754 8.041 1.00 88.81 157 SER A O 1
ATOM 1184 N N . ALA A 1 158 ? 10.182 13.493 9.638 1.00 89.69 158 ALA A N 1
ATOM 1185 C CA . ALA A 1 158 ? 11.275 13.640 10.595 1.00 89.69 158 ALA A CA 1
ATOM 1186 C C . ALA A 1 158 ? 12.591 13.038 10.080 1.00 89.69 158 ALA A C 1
ATOM 1188 O O . ALA A 1 158 ? 13.661 13.595 10.317 1.00 89.69 158 ALA A O 1
ATOM 1189 N N . VAL A 1 159 ? 12.517 11.909 9.374 1.00 88.88 159 VAL A N 1
ATOM 1190 C CA . VAL A 1 159 ? 13.683 11.216 8.809 1.00 88.88 159 VAL A CA 1
ATOM 1191 C C . VAL A 1 159 ? 14.211 11.948 7.580 1.00 88.88 159 VAL A C 1
ATOM 1193 O O . VAL A 1 159 ? 15.423 12.078 7.443 1.00 88.88 159 VAL A O 1
ATOM 1196 N N . SER A 1 160 ? 13.316 12.492 6.749 1.00 85.00 160 SER A N 1
ATOM 1197 C CA . SER A 1 160 ? 13.688 13.322 5.594 1.00 85.00 160 SER A CA 1
ATOM 1198 C C . SER A 1 160 ? 14.388 14.619 6.016 1.00 85.00 160 SER A C 1
ATOM 1200 O O . SER A 1 160 ? 15.281 15.097 5.323 1.00 85.00 160 SER A O 1
ATOM 1202 N N . ASP A 1 161 ? 14.000 15.188 7.162 1.00 86.56 161 ASP A N 1
ATOM 1203 C CA . ASP A 1 161 ? 14.665 16.360 7.746 1.00 86.56 161 ASP A CA 1
ATOM 1204 C C . ASP A 1 161 ? 15.989 15.996 8.443 1.00 86.56 161 ASP A C 1
ATOM 1206 O O . ASP A 1 161 ? 16.884 16.836 8.606 1.00 86.56 161 ASP A O 1
ATOM 1210 N N . ALA A 1 162 ? 16.132 14.743 8.875 1.00 85.06 162 ALA A N 1
ATOM 1211 C CA . ALA A 1 162 ? 17.368 14.233 9.438 1.00 85.06 162 ALA A CA 1
ATOM 1212 C C . ALA A 1 162 ? 18.394 13.961 8.325 1.00 85.06 162 ALA A C 1
ATOM 1214 O O . ALA A 1 162 ? 18.060 13.619 7.197 1.00 85.06 162 ALA A O 1
ATOM 1215 N N . ARG A 1 163 ? 19.688 14.076 8.645 1.00 78.88 163 ARG A N 1
ATOM 1216 C CA . ARG A 1 163 ? 20.783 13.723 7.719 1.00 78.88 163 ARG A CA 1
ATOM 1217 C C . ARG A 1 163 ? 20.964 12.203 7.639 1.00 78.88 163 ARG A C 1
ATOM 1219 O O . ARG A 1 163 ? 22.035 11.704 7.975 1.00 78.88 163 ARG A O 1
ATOM 1226 N N . THR A 1 164 ? 19.896 11.498 7.294 1.00 82.50 164 THR A N 1
ATOM 1227 C CA . THR A 1 164 ? 19.883 10.045 7.115 1.00 82.50 164 THR A CA 1
ATOM 1228 C C . THR A 1 164 ? 20.178 9.691 5.665 1.00 82.50 164 THR A C 1
ATOM 1230 O O . THR A 1 164 ? 19.974 10.504 4.758 1.00 82.50 164 THR A O 1
ATOM 1233 N N . HIS A 1 165 ? 20.708 8.493 5.455 1.00 78.00 165 HIS A N 1
ATOM 1234 C CA . HIS A 1 165 ? 20.919 7.938 4.128 1.00 78.00 165 HIS A CA 1
ATOM 1235 C C . HIS A 1 165 ? 19.690 7.114 3.728 1.00 78.00 165 HIS A C 1
ATOM 1237 O O . HIS A 1 165 ? 19.353 6.119 4.376 1.00 78.00 165 HIS A O 1
ATOM 1243 N N . GLU A 1 166 ? 19.001 7.551 2.670 1.00 75.38 166 GLU A N 1
ATOM 1244 C CA . GLU A 1 166 ? 17.844 6.830 2.129 1.00 75.38 166 GLU A CA 1
ATOM 1245 C C . GLU A 1 166 ? 18.250 5.415 1.695 1.00 75.38 166 GLU A C 1
ATOM 1247 O O . GLU A 1 166 ? 19.330 5.216 1.144 1.00 75.38 166 GLU A O 1
ATOM 1252 N N . GLU A 1 167 ? 17.382 4.438 1.971 1.00 74.75 167 GLU A N 1
ATOM 1253 C CA . GLU A 1 167 ? 17.581 3.001 1.695 1.00 74.75 167 GLU A CA 1
ATOM 1254 C C . GLU A 1 167 ? 18.676 2.298 2.527 1.00 74.75 167 GLU A C 1
ATOM 1256 O O . GLU A 1 167 ? 18.720 1.068 2.540 1.00 74.75 167 GLU A O 1
ATOM 1261 N N . GLU A 1 168 ? 19.502 3.036 3.276 1.00 79.69 168 GLU A N 1
ATOM 1262 C CA . GLU A 1 168 ? 20.466 2.479 4.239 1.00 79.69 168 GLU A CA 1
ATOM 1263 C C . GLU A 1 168 ? 19.916 2.520 5.672 1.00 79.69 168 GLU A C 1
ATOM 1265 O O . GLU A 1 168 ? 19.840 1.487 6.339 1.00 79.69 168 GLU A O 1
ATOM 1270 N N . ASP A 1 169 ? 19.491 3.703 6.127 1.00 81.88 169 ASP A N 1
ATOM 1271 C CA . ASP A 1 169 ? 18.982 3.909 7.488 1.00 81.88 169 ASP A CA 1
ATOM 1272 C C . ASP A 1 169 ? 17.475 3.643 7.574 1.00 81.88 169 ASP A C 1
ATOM 1274 O O . ASP A 1 169 ? 16.985 2.986 8.496 1.00 81.88 169 ASP A O 1
ATOM 1278 N N . LEU A 1 170 ? 16.722 4.184 6.611 1.00 81.94 170 LEU A N 1
ATOM 1279 C CA . LEU A 1 170 ? 15.280 4.009 6.511 1.00 81.94 170 LEU A CA 1
ATOM 1280 C C . LEU A 1 170 ? 14.810 4.171 5.066 1.00 81.94 170 LEU A C 1
ATOM 1282 O O . LEU A 1 170 ? 15.332 4.972 4.289 1.00 81.94 170 LEU A O 1
ATOM 1286 N N . PHE A 1 171 ? 13.749 3.445 4.731 1.00 83.62 171 PHE A N 1
ATOM 1287 C CA . PHE A 1 171 ? 13.057 3.582 3.462 1.00 83.62 171 PHE A CA 1
ATOM 1288 C C . PHE A 1 171 ? 11.976 4.677 3.546 1.00 83.62 171 PHE A C 1
ATOM 1290 O O . PHE A 1 171 ? 10.862 4.430 4.018 1.00 83.62 171 PHE A O 1
ATOM 1297 N N . THR A 1 172 ? 12.301 5.896 3.111 1.00 82.31 172 THR A N 1
ATOM 1298 C CA . THR A 1 172 ? 11.415 7.084 3.129 1.00 82.31 172 THR A CA 1
ATOM 1299 C C . THR A 1 172 ? 10.502 7.185 1.906 1.00 82.31 172 THR A C 1
ATOM 1301 O O . THR A 1 172 ? 9.478 7.873 1.945 1.00 82.31 172 THR A O 1
ATOM 1304 N N . MET A 1 173 ? 10.842 6.483 0.824 1.00 81.38 173 MET A N 1
ATOM 1305 C CA . MET A 1 173 ? 10.130 6.557 -0.448 1.00 81.38 173 MET A CA 1
ATOM 1306 C C . MET A 1 173 ? 8.717 5.972 -0.341 1.00 81.38 173 MET A C 1
ATOM 1308 O O . MET A 1 173 ? 8.515 4.799 -0.025 1.00 81.38 173 MET A O 1
ATOM 1312 N N . SER A 1 174 ? 7.725 6.810 -0.644 1.00 79.56 174 SER A N 1
ATOM 1313 C CA . SER A 1 174 ? 6.303 6.466 -0.555 1.00 79.56 174 SER A CA 1
ATOM 1314 C C . SER A 1 174 ? 5.665 6.100 -1.892 1.00 79.56 174 SER A C 1
ATOM 1316 O O . SER A 1 174 ? 4.526 5.658 -1.895 1.00 79.56 174 SER A O 1
ATOM 1318 N N . TYR A 1 175 ? 6.352 6.275 -3.027 1.00 81.06 175 TYR A N 1
ATOM 1319 C CA . TYR A 1 175 ? 5.866 5.913 -4.373 1.00 81.06 175 TYR A CA 1
ATOM 1320 C C . TYR A 1 175 ? 4.433 6.383 -4.704 1.00 81.06 175 TYR A C 1
ATOM 1322 O O . TYR A 1 175 ? 3.694 5.710 -5.416 1.00 81.06 175 TYR A O 1
ATOM 1330 N N . GLY A 1 176 ? 4.025 7.545 -4.182 1.00 80.81 176 GLY A N 1
ATOM 1331 C CA . GLY A 1 176 ? 2.677 8.087 -4.395 1.00 80.81 176 GLY A CA 1
ATOM 1332 C C . GLY A 1 176 ? 1.584 7.467 -3.516 1.00 80.81 176 GLY A C 1
ATOM 1333 O O . GLY A 1 176 ? 0.408 7.760 -3.723 1.00 80.81 176 GLY A O 1
ATOM 1334 N N . LEU A 1 177 ? 1.947 6.646 -2.525 1.00 84.81 177 LEU A N 1
ATOM 1335 C CA . LEU A 1 177 ? 1.015 6.124 -1.528 1.00 84.81 177 LEU A CA 1
ATOM 1336 C C . LEU A 1 177 ? 0.381 7.266 -0.723 1.00 84.81 177 LEU A C 1
ATOM 1338 O O . LEU A 1 177 ? 1.047 8.269 -0.426 1.00 84.81 177 LEU A O 1
ATOM 1342 N N . PRO A 1 178 ? -0.897 7.123 -0.331 1.00 83.25 178 PRO A N 1
ATOM 1343 C CA . PRO A 1 178 ? -1.597 8.157 0.408 1.00 83.25 178 PRO A CA 1
ATOM 1344 C C . PRO A 1 178 ? -1.065 8.187 1.843 1.00 83.25 178 PRO A C 1
ATOM 1346 O O . PRO A 1 178 ? -1.570 7.490 2.711 1.00 83.25 178 PRO A O 1
ATOM 1349 N N . LEU A 1 179 ? -0.016 8.965 2.101 1.00 80.69 179 LEU A N 1
ATOM 1350 C CA . LEU A 1 179 ? 0.522 9.190 3.450 1.00 80.69 179 LEU A CA 1
ATOM 1351 C C . LEU A 1 179 ? -0.083 10.415 4.136 1.00 80.69 179 LEU A C 1
ATOM 1353 O O . LEU A 1 179 ? -0.165 10.452 5.356 1.00 80.69 179 LEU A O 1
ATOM 1357 N N . LYS A 1 180 ? -0.491 11.422 3.362 1.00 77.62 180 LYS A N 1
ATOM 1358 C CA . LYS A 1 180 ? -1.109 12.642 3.888 1.00 77.62 180 LYS A CA 1
ATOM 1359 C C . LYS A 1 180 ? -2.618 12.537 3.739 1.00 77.62 180 LYS A C 1
ATOM 1361 O O . LYS A 1 180 ? -3.118 12.487 2.614 1.00 77.62 180 LYS A O 1
ATOM 1366 N N . GLY A 1 181 ? -3.321 12.491 4.865 1.00 69.06 181 GLY A N 1
ATOM 1367 C CA . GLY A 1 181 ? -4.775 12.523 4.914 1.00 69.06 181 GLY A CA 1
ATOM 1368 C C . GLY A 1 181 ? -5.288 13.945 5.124 1.00 69.06 181 GLY A C 1
ATOM 1369 O O . GLY A 1 181 ? -4.665 14.765 5.799 1.00 69.06 181 GLY A O 1
ATOM 1370 N N . ASP A 1 182 ? -6.460 14.256 4.568 1.00 65.12 182 ASP A N 1
ATOM 1371 C CA . ASP A 1 182 ? -7.185 15.446 5.013 1.00 65.12 182 ASP A CA 1
ATOM 1372 C C . ASP A 1 182 ? -7.590 15.278 6.490 1.00 65.12 182 ASP A C 1
ATOM 1374 O O . ASP A 1 182 ? -8.105 14.228 6.892 1.00 65.12 182 ASP A O 1
ATOM 1378 N N . GLY A 1 183 ? -7.348 16.313 7.299 1.00 68.06 183 GLY A N 1
ATOM 1379 C CA . GLY A 1 183 ? -7.720 16.345 8.714 1.00 68.06 183 GLY A CA 1
ATOM 1380 C C . GLY A 1 183 ? -6.779 15.638 9.700 1.00 68.06 183 GLY A C 1
ATOM 1381 O O . GLY A 1 183 ? -7.188 15.447 10.849 1.00 68.06 183 GLY A O 1
ATOM 1382 N N . ASP A 1 184 ? -5.542 15.299 9.315 1.00 72.00 184 ASP A N 1
ATOM 1383 C CA . ASP A 1 184 ? -4.557 14.633 10.196 1.00 72.00 184 ASP A CA 1
ATOM 1384 C C . ASP A 1 184 ? -4.335 15.379 11.531 1.00 72.00 184 ASP A C 1
ATOM 1386 O O . ASP A 1 184 ? -4.173 14.755 12.580 1.00 72.00 184 ASP A O 1
ATOM 1390 N N . GLU A 1 185 ? -4.458 16.711 11.545 1.00 77.88 185 GLU A N 1
ATOM 1391 C CA . GLU A 1 185 ? -4.360 17.542 12.760 1.00 77.88 185 GLU A CA 1
ATOM 1392 C C . GLU A 1 185 ? -5.384 17.171 13.849 1.00 77.88 185 GLU A C 1
ATOM 1394 O O . GLU A 1 185 ? -5.147 17.364 15.043 1.00 77.88 185 GLU A O 1
ATOM 1399 N N . LYS A 1 186 ? -6.541 16.628 13.454 1.00 82.75 186 LYS A N 1
ATOM 1400 C CA . LYS A 1 186 ? -7.624 16.244 14.370 1.00 82.75 186 LYS A CA 1
ATOM 1401 C C . LYS A 1 186 ? -7.568 14.773 14.765 1.00 82.75 186 LYS A C 1
ATOM 1403 O O . LYS A 1 186 ? -8.361 14.361 15.614 1.00 82.75 186 LYS A O 1
ATOM 1408 N N . CYS A 1 187 ? -6.647 13.991 14.206 1.00 84.94 187 CYS A N 1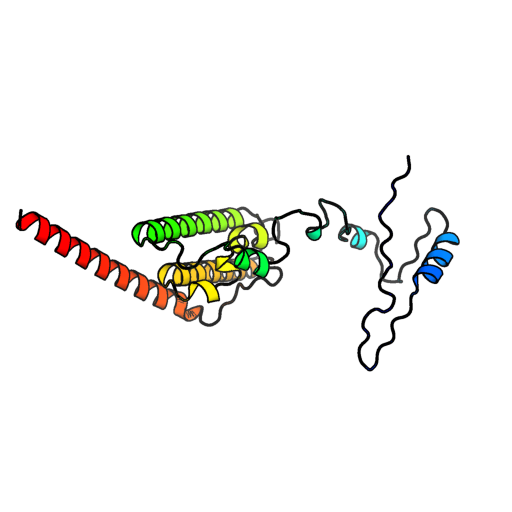
ATOM 1409 C CA . CYS A 1 187 ? -6.604 12.541 14.369 1.00 84.94 187 CYS A CA 1
ATOM 1410 C C . CYS A 1 187 ? -6.566 12.111 15.850 1.00 84.94 187 CYS A C 1
ATOM 1412 O O . CYS A 1 187 ? -7.386 11.303 16.289 1.00 84.94 187 CYS A O 1
ATOM 1414 N N . LEU A 1 188 ? -5.722 12.762 16.661 1.00 87.19 188 LEU A N 1
ATOM 1415 C CA . LEU A 1 188 ? -5.631 12.516 18.108 1.00 87.19 188 LEU A CA 1
ATOM 1416 C C . LEU A 1 188 ? -6.934 12.834 18.856 1.00 87.19 188 LEU A C 1
ATOM 1418 O O . LEU A 1 188 ? -7.332 12.106 19.763 1.00 87.19 188 LEU A O 1
ATOM 1422 N N . SER A 1 189 ? -7.624 13.913 18.474 1.00 90.00 189 SER A N 1
ATOM 1423 C CA . SER A 1 189 ? -8.896 14.291 19.104 1.00 90.00 189 SER A CA 1
ATOM 1424 C C . SER A 1 189 ? -10.003 13.275 18.813 1.00 90.00 189 SER A C 1
ATOM 1426 O O . SER A 1 189 ? -10.792 12.945 19.701 1.00 90.00 189 SER A O 1
ATOM 1428 N N . VAL A 1 190 ? -10.020 12.731 17.592 1.00 89.75 190 VAL A N 1
ATOM 1429 C CA . VAL A 1 190 ? -10.953 11.680 17.179 1.00 89.75 190 VAL A CA 1
ATOM 1430 C C . VAL A 1 190 ? -10.654 10.384 17.929 1.00 89.75 190 VAL A C 1
ATOM 1432 O O . VAL A 1 190 ? -11.584 9.786 18.468 1.00 89.75 190 VAL A O 1
ATOM 1435 N N . LEU A 1 191 ? -9.380 9.988 18.050 1.00 91.00 191 LEU A N 1
ATOM 1436 C CA . LEU A 1 191 ? -8.999 8.806 18.828 1.00 91.00 191 LEU A CA 1
ATOM 1437 C C . LEU A 1 191 ? -9.457 8.917 20.284 1.00 91.00 191 LEU A C 1
ATOM 1439 O O . LEU A 1 191 ? -10.116 8.005 20.778 1.00 91.00 191 LEU A O 1
ATOM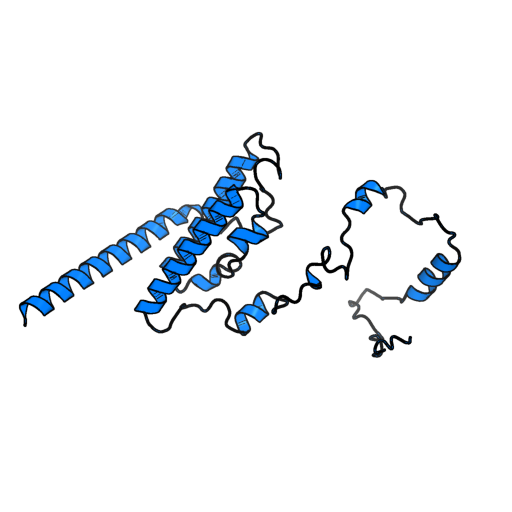 1443 N N . ASN A 1 192 ? -9.169 10.039 20.948 1.00 93.06 192 ASN A N 1
ATOM 1444 C CA . ASN A 1 192 ? -9.579 10.253 22.338 1.00 93.06 192 ASN A CA 1
ATOM 1445 C C . ASN A 1 192 ? -11.105 10.140 22.499 1.00 93.06 192 ASN A C 1
ATOM 1447 O O . ASN A 1 192 ? -11.599 9.542 23.454 1.00 93.06 192 ASN A O 1
ATOM 1451 N N . SER A 1 193 ? -11.875 10.663 21.538 1.00 93.19 193 SER A N 1
ATOM 1452 C CA . SER A 1 193 ? -13.337 10.545 21.542 1.00 93.19 193 SER A CA 1
ATOM 1453 C C . SER A 1 193 ? -13.816 9.091 21.407 1.00 93.19 193 SER A C 1
ATOM 1455 O O . SER A 1 193 ? -14.751 8.668 22.103 1.00 93.19 193 SER A O 1
ATOM 1457 N N . VAL A 1 194 ? -13.165 8.304 20.545 1.00 92.88 194 VAL A N 1
ATOM 1458 C CA . VAL A 1 194 ? -13.447 6.871 20.382 1.00 92.88 194 VAL A CA 1
ATOM 1459 C C . VAL A 1 194 ? -13.087 6.103 21.656 1.00 92.88 194 VAL A C 1
ATOM 1461 O O . VAL A 1 194 ? -13.908 5.325 22.150 1.00 92.88 194 VAL A O 1
ATOM 1464 N N . GLU A 1 195 ? -11.917 6.363 22.240 1.00 93.12 195 GLU A N 1
ATOM 1465 C CA . GLU A 1 195 ? -11.466 5.746 23.491 1.00 93.12 195 GLU A CA 1
ATOM 1466 C C . GLU A 1 195 ? -12.435 6.035 24.646 1.00 93.12 195 GLU A C 1
ATOM 1468 O O . GLU A 1 195 ? -12.860 5.118 25.357 1.00 93.12 195 GLU A O 1
ATOM 1473 N N . GLU A 1 196 ? -12.860 7.290 24.811 1.00 94.88 196 GLU A N 1
ATOM 1474 C CA . GLU A 1 196 ? -13.851 7.661 25.820 1.00 94.88 196 GLU A CA 1
ATOM 1475 C C . GLU A 1 196 ? -15.167 6.899 25.641 1.00 94.88 196 GLU A C 1
ATOM 1477 O O . GLU A 1 196 ? -15.773 6.450 26.624 1.00 94.88 196 GLU A O 1
ATOM 1482 N N . THR A 1 197 ? -15.617 6.755 24.393 1.00 92.38 197 THR A N 1
ATOM 1483 C CA . THR A 1 197 ? -16.847 6.037 24.051 1.00 92.38 197 THR A CA 1
ATOM 1484 C C . THR A 1 197 ? -16.734 4.565 24.440 1.00 92.38 197 THR A C 1
ATOM 1486 O O . THR A 1 197 ? -17.621 4.043 25.124 1.00 92.38 197 THR A O 1
ATOM 1489 N N . LEU A 1 198 ? -15.614 3.917 24.111 1.00 90.56 198 LEU A N 1
ATOM 1490 C CA . LEU A 1 198 ? -15.324 2.537 24.507 1.00 90.56 198 LEU A CA 1
ATOM 1491 C C . LEU A 1 198 ? -15.251 2.389 26.032 1.00 90.56 198 LEU A C 1
ATOM 1493 O O . LEU A 1 198 ? -15.873 1.493 26.604 1.00 90.56 198 LEU A O 1
ATOM 1497 N N . CYS A 1 199 ? -14.591 3.316 26.728 1.00 92.44 199 CYS A N 1
ATOM 1498 C CA . CYS A 1 199 ? -14.516 3.319 28.189 1.00 92.44 199 CYS A CA 1
ATOM 1499 C C . CYS A 1 199 ? -15.897 3.454 28.849 1.00 92.44 199 CYS A C 1
ATOM 1501 O O . CYS A 1 199 ? -16.163 2.856 29.898 1.00 92.44 199 CYS A O 1
ATOM 1503 N N . ARG A 1 200 ? -16.806 4.252 28.275 1.00 92.38 200 ARG A N 1
ATOM 1504 C CA . ARG A 1 200 ? -18.200 4.352 28.746 1.00 92.38 200 ARG A CA 1
ATOM 1505 C C . ARG A 1 200 ? -18.957 3.043 28.512 1.00 92.38 200 ARG A C 1
ATOM 1507 O O . ARG A 1 200 ? -19.612 2.569 29.439 1.00 92.38 200 ARG A O 1
ATOM 1514 N N . GLN A 1 201 ? -18.819 2.430 27.335 1.00 89.25 201 GLN A N 1
ATOM 1515 C CA . GLN A 1 201 ? -19.445 1.141 27.017 1.00 89.25 201 GLN A CA 1
ATOM 1516 C C . GLN A 1 201 ? -18.957 0.020 27.947 1.00 89.25 201 GLN A C 1
ATOM 1518 O O . GLN A 1 201 ? -19.771 -0.704 28.518 1.00 89.25 201 GLN A O 1
ATOM 1523 N N . LEU A 1 202 ? -17.649 -0.067 28.199 1.00 88.38 202 LEU A N 1
ATOM 1524 C CA . LEU A 1 202 ? -17.063 -1.043 29.123 1.00 88.38 202 LEU A CA 1
ATOM 1525 C C . LEU A 1 202 ? -17.584 -0.873 30.557 1.00 88.38 202 LEU A C 1
ATOM 1527 O O . LEU A 1 202 ? -17.918 -1.857 31.222 1.00 88.38 202 LEU A O 1
ATOM 1531 N N . ARG A 1 203 ? -17.708 0.372 31.037 1.00 91.12 203 ARG A N 1
ATOM 153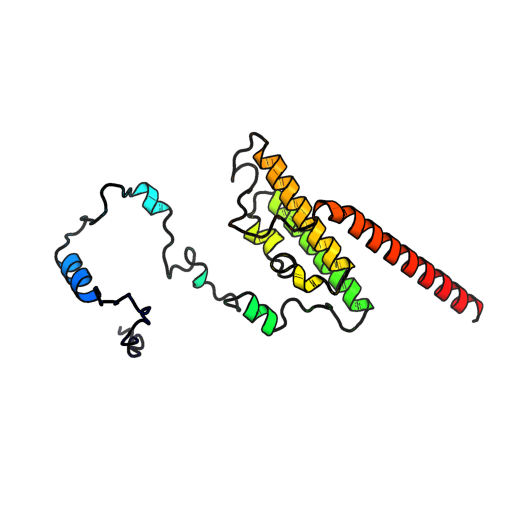2 C CA . ARG A 1 203 ? -18.303 0.670 32.353 1.00 91.12 203 ARG A CA 1
ATOM 1533 C C . ARG A 1 203 ? -19.782 0.273 32.418 1.00 91.12 203 ARG A C 1
ATOM 1535 O O . ARG A 1 203 ? -20.213 -0.306 33.417 1.00 91.12 203 ARG A O 1
ATOM 1542 N N . ALA A 1 204 ? -20.548 0.525 31.358 1.00 88.94 204 ALA A N 1
ATOM 1543 C CA . ALA A 1 204 ? -21.951 0.123 31.277 1.00 88.94 204 ALA A CA 1
ATOM 1544 C C . ALA A 1 204 ? -22.114 -1.409 31.289 1.00 88.94 204 ALA A C 1
ATOM 1546 O O . ALA A 1 204 ? -22.928 -1.932 32.047 1.00 88.94 204 ALA A O 1
ATOM 1547 N N . CYS A 1 205 ? -21.284 -2.144 30.542 1.00 84.56 205 CYS A N 1
ATOM 1548 C CA . CYS A 1 205 ? -21.295 -3.609 30.555 1.00 84.56 205 CYS A CA 1
ATOM 1549 C C . CYS A 1 205 ? -20.953 -4.172 31.941 1.00 84.56 205 CYS A C 1
ATOM 1551 O O . CYS A 1 205 ? -21.654 -5.052 32.434 1.00 84.56 205 CYS A O 1
ATOM 1553 N N . ARG A 1 206 ? -19.933 -3.624 32.616 1.00 83.75 206 ARG A N 1
ATOM 1554 C CA . ARG A 1 206 ? -19.549 -4.047 33.974 1.00 83.75 206 ARG A CA 1
ATOM 1555 C C . ARG A 1 206 ? -20.685 -3.888 34.984 1.00 83.75 206 ARG A C 1
ATOM 1557 O O . ARG A 1 206 ? -20.958 -4.812 35.744 1.00 83.75 206 ARG A O 1
ATOM 1564 N N . THR A 1 207 ? -21.377 -2.749 34.969 1.00 80.00 207 THR A N 1
ATOM 1565 C CA . THR A 1 207 ? -22.505 -2.507 35.887 1.00 80.00 207 THR A CA 1
ATOM 1566 C C . THR A 1 207 ? -23.714 -3.398 35.589 1.00 80.00 207 THR A C 1
ATOM 1568 O O . THR A 1 207 ? -24.390 -3.838 36.521 1.00 80.00 207 THR A O 1
ATOM 1571 N N . ALA A 1 208 ? -23.968 -3.724 34.317 1.00 73.94 208 ALA A N 1
ATOM 1572 C CA . ALA A 1 208 ? -25.014 -4.667 33.921 1.00 73.94 208 ALA A CA 1
ATOM 1573 C C . ALA A 1 208 ? -24.713 -6.105 34.383 1.00 73.94 208 ALA A C 1
ATOM 1575 O O . ALA A 1 208 ? -25.608 -6.779 34.895 1.00 73.94 208 ALA A O 1
ATOM 1576 N N . THR A 1 209 ? -23.460 -6.557 34.268 1.00 71.81 209 THR A N 1
ATOM 1577 C CA . THR A 1 209 ? -23.028 -7.878 34.754 1.00 71.81 209 THR A CA 1
ATOM 1578 C C . THR A 1 209 ? -23.139 -7.984 36.275 1.00 71.81 209 THR A C 1
ATOM 1580 O O . THR A 1 209 ? -23.686 -8.966 36.772 1.00 71.81 209 THR A O 1
ATOM 1583 N N . SER A 1 210 ? -22.722 -6.953 37.024 1.00 66.38 210 SER A N 1
ATOM 1584 C CA . SER A 1 210 ? -22.875 -6.935 38.487 1.00 66.38 210 SER A CA 1
ATOM 1585 C C . SER A 1 210 ? -24.339 -6.963 38.940 1.00 66.38 210 SER A C 1
ATOM 1587 O O . SER A 1 210 ? -24.645 -7.592 39.946 1.00 66.38 210 SER A O 1
ATOM 1589 N N . ARG A 1 211 ? -25.268 -6.332 38.204 1.00 60.00 211 ARG A N 1
ATOM 1590 C CA . ARG A 1 211 ? -26.709 -6.419 38.517 1.00 60.00 211 ARG A CA 1
ATOM 1591 C C . ARG A 1 211 ? -27.288 -7.810 38.267 1.00 60.00 211 ARG A C 1
ATOM 1593 O O . ARG A 1 211 ? -28.108 -8.251 39.065 1.00 60.00 211 ARG A O 1
ATOM 1600 N N . LYS A 1 212 ? -26.865 -8.501 37.202 1.00 60.84 212 LYS A N 1
ATOM 1601 C CA . LYS A 1 212 ? -27.305 -9.880 36.929 1.00 60.84 212 LYS A CA 1
ATOM 1602 C C . LYS A 1 212 ? -26.837 -10.857 38.014 1.00 60.84 212 LYS A C 1
ATOM 1604 O O . LYS A 1 212 ? -27.642 -11.646 38.473 1.00 60.84 212 LYS A O 1
ATOM 1609 N N . GLN A 1 213 ? -25.602 -10.724 38.502 1.00 57.81 213 GLN A N 1
ATOM 1610 C CA . GLN A 1 213 ? -25.082 -11.574 39.588 1.00 57.81 213 GLN A CA 1
ATOM 1611 C C . GLN A 1 213 ? -25.725 -11.333 40.965 1.00 57.81 213 GLN A C 1
ATOM 1613 O O . GLN A 1 213 ? -25.630 -12.192 41.826 1.00 57.81 213 GLN A O 1
ATOM 1618 N N . LEU A 1 214 ? -26.341 -10.170 41.200 1.00 56.31 214 LEU A N 1
ATOM 1619 C CA . LEU A 1 214 ? -27.051 -9.855 42.452 1.00 56.31 214 LEU A CA 1
ATOM 1620 C C . LEU A 1 214 ? -28.530 -10.279 42.434 1.00 56.31 214 LEU A C 1
ATOM 1622 O O . LEU A 1 214 ? -29.223 -10.099 43.434 1.00 56.31 214 LEU A O 1
ATOM 1626 N N . SER A 1 215 ? -29.032 -10.743 41.287 1.00 50.84 215 SER A N 1
ATOM 1627 C CA . SER A 1 215 ? -30.430 -11.154 41.091 1.00 50.84 215 SER A CA 1
ATOM 1628 C C . SER A 1 215 ? -30.603 -12.662 40.865 1.00 50.84 215 SER A C 1
ATOM 1630 O O . SER A 1 215 ? -31.737 -13.108 40.691 1.00 50.84 215 SER A O 1
ATOM 1632 N N . GLU A 1 216 ? -29.507 -13.423 40.926 1.00 43.22 216 GLU A N 1
ATOM 1633 C CA . GLU A 1 216 ? -29.462 -14.882 41.121 1.00 43.22 216 GLU A CA 1
ATOM 1634 C C . GLU A 1 216 ? -29.108 -15.198 42.580 1.00 43.22 216 GLU A C 1
ATOM 1636 O O . GLU A 1 216 ? -29.657 -16.189 43.110 1.00 43.22 216 GLU A O 1
#

Secondary structure (DSSP, 8-state):
-------PPPPS-----TT------HHHHHHHHHTPPTT-----TT--HHHHTT---TT-TTT-GGGS--S-SSHHHHHHTT-S-SSS-SSHHHHHHHHHHHHHHHHHHHHHHTTT--TTTTGGGSHHHHTGGGGGGSHHHHHHHHHHHHHHHHHHHHHHHTTPPBTTTB----TT-----TTGGGHHHHHHHHHHHHHHHHHHHHHHHHHHHT--

pLDDT: mean 83.23, std 13.65, range [34.88, 95.94]

Foldseek 3Di:
DDDPDDDDPDPPADDDPPPDGDDDCPVVVVVVVVVDDPPDDDDDPPDDVVVVVPDADPPDCVRHPCVDPPVDPDLVRCVVVPNPDVQPDPDPVVSVVVLVVVLVQLVVLVVVQQVLDAPCVGNVVDSCLQPVVNCVVPLQSSLSSLVSLQVLLVVLVVVVPDPDDDSPRGPSDPVPRCSDDPPSVCSVVSNVVVVVVVVVVVVVVVVVVVVVVVVD

Radius of gyration: 26.52 Å; chains: 1; bounding box: 58×46×84 Å